Protein AF-0000000086030818 (afdb_homodimer)

Sequence (298 aa):
MQNLNVLLTSAIKADAAAFSGRQTDLSRAVCGSNQGLRHKITNFRGQALHPDELVALQQVSGSRHTVQEMARLLGGVFVPLPKCGWENDGERSVMTVSLSLAELFQAVLSVQAAGSVSAAERLRLERLAFAVVAALFEWLFGCLGVHHGMQNLNVLLTSAIKADAAAFSGRQTDLSRAVCGSNQGLRHKITNFRGQALHPDELVALQQVSGSRHTVQEMARLLGGVFVPLPKCGWENDGERSVMTVSLSLAELFQAVLSVQAAGSVSAAERLRLERLAFAVVAALFEWLFGCLGVHHG

Secondary structure (DSSP, 8-state):
-HHHHHHHHHHHHHHHHT--S-HHHHHHHHHSSSSHHHHHHTTGGG----HHHHHHHHHHH---HHHHHHHHHTTEEEEEPP---TTS-TTS-HHHHHHHHHHHHHHHHHHHHHT---HHHHHHHHHHHHHHHHHHHHHHHHHHT----/-HHHHHHHHHHHHHHHHT--S-HHHHHHHHHSSSSHHHHHHTTGGG----HHHHHHHHHHH---HHHHHHHHHTTEEEEEPP---TTS-HHHHHHHHHHHHHHHHHHHHHHHHHT---HHHHHHHHHHHHHHHHHHHHHHHHHHT----

InterPro domains:
  IPR009679 Bacteriophage 186, CII-like [PF06892] (10-139)

Organism: NCBI:txid211502

Structure (mmCIF, N/CA/C/O backbone):
data_AF-0000000086030818-model_v1
#
loop_
_entity.id
_entity.type
_entity.pdbx_description
1 polymer 'Phage regulatory CII family protein'
#
loop_
_atom_site.group_PDB
_atom_site.id
_atom_site.type_symbol
_atom_site.label_atom_id
_atom_site.label_alt_id
_atom_site.label_comp_id
_atom_site.label_asym_id
_atom_site.label_entity_id
_atom_site.label_seq_id
_atom_site.pdbx_PDB_ins_code
_atom_site.Cartn_x
_atom_site.Cartn_y
_atom_site.Cartn_z
_atom_site.occupancy
_atom_site.B_iso_or_equiv
_atom_site.auth_seq_id
_atom_site.auth_comp_id
_atom_site.auth_asym_id
_atom_site.auth_atom_id
_atom_site.pdbx_PDB_model_num
ATOM 1 N N . MET A 1 1 ? 3.812 17.531 -10.211 1 46.22 1 MET A N 1
ATOM 2 C CA . MET A 1 1 ? 3.475 17.688 -8.805 1 46.22 1 MET A CA 1
ATOM 3 C C . MET A 1 1 ? 1.974 17.875 -8.617 1 46.22 1 MET A C 1
ATOM 5 O O . MET A 1 1 ? 1.376 17.312 -7.699 1 46.22 1 MET A O 1
ATOM 9 N N . GLN A 1 2 ? 1.4 18.641 -9.555 1 55.06 2 GLN A N 1
ATOM 10 C CA . GLN A 1 2 ? -0.009 19.016 -9.5 1 55.06 2 GLN A CA 1
ATOM 11 C C . GLN A 1 2 ? -0.907 17.781 -9.648 1 55.06 2 GLN A C 1
ATOM 13 O O . GLN A 1 2 ? -1.881 17.641 -8.906 1 55.06 2 GLN A O 1
ATOM 18 N N . ASN A 1 3 ? -0.381 16.844 -10.367 1 69.69 3 ASN A N 1
ATOM 19 C CA . ASN A 1 3 ? -1.202 15.664 -10.664 1 69.69 3 ASN A CA 1
ATOM 20 C C . ASN A 1 3 ? -1.217 14.68 -9.5 1 69.69 3 ASN A C 1
ATOM 22 O O . ASN A 1 3 ? -2.252 14.086 -9.195 1 69.69 3 ASN A O 1
ATOM 26 N N . LEU A 1 4 ? -0.222 14.836 -8.742 1 81.38 4 LEU A N 1
ATOM 27 C CA . LEU A 1 4 ? -0.105 13.945 -7.594 1 81.38 4 LEU A CA 1
ATOM 28 C C . LEU A 1 4 ? -1.107 14.32 -6.508 1 81.38 4 LEU A C 1
ATOM 30 O O . LEU A 1 4 ? -1.805 13.453 -5.973 1 81.38 4 LEU A O 1
ATOM 34 N N . ASN A 1 5 ? -1.217 15.609 -6.344 1 84.12 5 ASN A N 1
ATOM 35 C CA . ASN A 1 5 ? -2.107 16.109 -5.301 1 84.12 5 ASN A CA 1
ATOM 36 C C . ASN A 1 5 ? -3.57 15.828 -5.633 1 84.12 5 ASN A C 1
ATOM 38 O O . ASN A 1 5 ? -4.363 15.492 -4.746 1 84.12 5 ASN A O 1
ATOM 42 N N . VAL A 1 6 ? -3.799 15.992 -6.906 1 88.38 6 VAL A N 1
ATOM 43 C CA . VAL A 1 6 ? -5.176 15.766 -7.332 1 88.38 6 VAL A CA 1
ATOM 44 C C . VAL A 1 6 ? -5.539 14.297 -7.129 1 88.38 6 VAL A C 1
ATOM 46 O O . VAL A 1 6 ? -6.625 13.977 -6.637 1 88.38 6 VAL A O 1
ATOM 49 N N . LEU A 1 7 ? -4.648 13.375 -7.484 1 91 7 LEU A N 1
ATOM 50 C CA . LEU A 1 7 ? -4.887 11.945 -7.363 1 91 7 LEU A CA 1
ATOM 51 C C . LEU A 1 7 ? -5.051 11.539 -5.902 1 91 7 LEU A C 1
ATOM 53 O O . LEU A 1 7 ? -5.98 10.812 -5.555 1 91 7 LEU A O 1
ATOM 57 N N . LEU A 1 8 ? -4.246 12.062 -5.07 1 94.44 8 LEU A N 1
ATOM 58 C CA . LEU A 1 8 ? -4.305 11.719 -3.656 1 94.44 8 LEU A CA 1
ATOM 59 C C . LEU A 1 8 ? -5.543 12.32 -3 1 94.44 8 LEU A C 1
ATOM 61 O O . LEU A 1 8 ? -6.207 11.664 -2.197 1 94.44 8 LEU A O 1
ATOM 65 N N . THR A 1 9 ? -5.84 13.555 -3.377 1 94.44 9 THR A N 1
ATOM 66 C CA . THR A 1 9 ? -7.02 14.195 -2.816 1 94.44 9 THR A CA 1
ATOM 67 C C . THR A 1 9 ? -8.289 13.453 -3.219 1 94.44 9 THR A C 1
ATOM 69 O O . THR A 1 9 ? -9.195 13.273 -2.402 1 94.44 9 THR A O 1
ATOM 72 N N . SER A 1 10 ? -8.32 13.094 -4.473 1 95.56 10 SER A N 1
ATOM 73 C CA . SER A 1 10 ? -9.461 12.312 -4.941 1 95.56 10 SER A CA 1
ATOM 74 C C . SER A 1 10 ? -9.594 11 -4.168 1 95.56 10 SER A C 1
ATOM 76 O O . SER A 1 10 ? -10.703 10.594 -3.812 1 95.56 10 SER A O 1
ATOM 78 N N . ALA A 1 11 ? -8.539 10.328 -3.953 1 96.62 11 ALA A N 1
ATOM 79 C CA . ALA A 1 11 ? -8.547 9.07 -3.211 1 96.62 11 ALA A CA 1
ATOM 80 C C . ALA A 1 11 ? -9.008 9.281 -1.774 1 96.62 11 ALA A C 1
ATOM 82 O O . ALA A 1 11 ? -9.781 8.484 -1.241 1 96.62 11 ALA A O 1
ATOM 83 N N . ILE A 1 12 ? -8.555 10.336 -1.148 1 97.75 12 ILE A N 1
ATOM 84 C CA . ILE A 1 12 ? -8.93 10.641 0.23 1 97.75 12 ILE A CA 1
ATOM 85 C C . ILE A 1 12 ? -10.422 10.953 0.307 1 97.75 12 ILE A C 1
ATOM 87 O O . ILE A 1 12 ? -11.109 10.469 1.206 1 97.75 12 ILE A O 1
ATOM 91 N N . LYS A 1 13 ? -10.883 11.695 -0.633 1 97 13 LYS A N 1
ATOM 92 C CA . LYS A 1 13 ? -12.312 12 -0.686 1 97 13 LYS A CA 1
ATOM 93 C C . LYS A 1 13 ? -13.133 10.734 -0.89 1 97 13 LYS A C 1
ATOM 95 O O . LYS A 1 13 ? -14.227 10.594 -0.331 1 97 13 LYS A O 1
ATOM 100 N N . ALA A 1 14 ? -12.617 9.852 -1.689 1 96.94 14 ALA A N 1
ATOM 101 C CA . ALA A 1 14 ? -13.297 8.578 -1.91 1 96.94 14 ALA A CA 1
ATOM 102 C C . ALA A 1 14 ? -13.383 7.773 -0.619 1 96.94 14 ALA A C 1
ATOM 104 O O . ALA A 1 14 ? -14.398 7.125 -0.353 1 96.94 14 ALA A O 1
ATOM 105 N N . ASP A 1 15 ? -12.344 7.758 0.173 1 97.81 15 ASP A N 1
ATOM 106 C CA . ASP A 1 15 ? -12.367 7.082 1.467 1 97.81 15 ASP A CA 1
ATOM 107 C C . ASP A 1 15 ? -13.43 7.695 2.383 1 97.81 15 ASP A C 1
ATOM 109 O O . ASP A 1 15 ? -14.164 6.973 3.061 1 97.81 15 ASP A O 1
ATOM 113 N N . ALA A 1 16 ? -13.422 9.023 2.428 1 97.69 16 ALA A N 1
ATOM 114 C CA . ALA A 1 16 ? -14.406 9.711 3.266 1 97.69 16 ALA A CA 1
ATOM 115 C C . ALA A 1 16 ? -15.828 9.383 2.818 1 97.69 16 ALA A C 1
ATOM 117 O O . ALA A 1 16 ? -16.719 9.18 3.648 1 97.69 16 ALA A O 1
ATOM 118 N N . ALA A 1 17 ? -16.047 9.305 1.572 1 97.06 17 ALA A N 1
ATOM 119 C CA . ALA A 1 17 ? -17.375 9.055 1.005 1 97.06 17 ALA A CA 1
ATOM 120 C C . ALA A 1 17 ? -17.812 7.613 1.261 1 97.06 17 ALA A C 1
ATOM 122 O O . ALA A 1 17 ? -19.016 7.312 1.234 1 97.06 17 ALA A O 1
ATOM 123 N N . ALA A 1 18 ? -16.844 6.746 1.512 1 96.19 18 ALA A N 1
ATOM 124 C CA . ALA A 1 18 ? -17.156 5.332 1.731 1 96.19 18 ALA A CA 1
ATOM 125 C C . ALA A 1 18 ? -17.734 5.105 3.121 1 96.19 18 ALA A C 1
ATOM 127 O O . ALA A 1 18 ? -18.297 4.047 3.398 1 96.19 18 ALA A O 1
ATOM 128 N N . PHE A 1 19 ? -17.625 6.059 3.949 1 96.44 19 PHE A N 1
ATOM 129 C CA . PHE A 1 19 ? -18.156 5.945 5.301 1 96.44 19 PHE A CA 1
ATOM 130 C C . PHE A 1 19 ? -19.672 6.086 5.293 1 96.44 19 PHE A C 1
ATOM 132 O O . PHE A 1 19 ? -20.219 7.039 4.723 1 96.44 19 PHE A O 1
ATOM 139 N N . SER A 1 20 ? -20.375 5.184 5.82 1 95.25 20 SER A N 1
ATOM 140 C CA . SER A 1 20 ? -21.828 5.141 5.773 1 95.25 20 SER A CA 1
ATOM 141 C C . SER A 1 20 ? -22.453 6.047 6.832 1 95.25 20 SER A C 1
ATOM 143 O O . SER A 1 20 ? -23.656 6.32 6.801 1 95.25 20 SER A O 1
ATOM 145 N N . GLY A 1 21 ? -21.734 6.66 7.766 1 94.44 21 GLY A N 1
ATOM 146 C CA . GLY A 1 21 ? -22.25 7.512 8.828 1 94.44 21 GLY A CA 1
ATOM 147 C C . GLY A 1 21 ? -22.156 8.992 8.5 1 94.44 21 GLY A C 1
ATOM 148 O O . GLY A 1 21 ? -22.047 9.367 7.332 1 94.44 21 GLY A O 1
ATOM 149 N N . ARG A 1 22 ? -22.438 9.758 9.547 1 94.75 22 ARG A N 1
ATOM 150 C CA . ARG A 1 22 ? -22.344 11.203 9.383 1 94.75 22 ARG A CA 1
ATOM 151 C C . ARG A 1 22 ? -20.891 11.664 9.281 1 94.75 22 ARG A C 1
ATOM 153 O O . ARG A 1 22 ? -20.016 11.133 9.969 1 94.75 22 ARG A O 1
ATOM 160 N N . GLN A 1 23 ? -20.734 12.625 8.43 1 93.25 23 GLN A N 1
ATOM 161 C CA . GLN A 1 23 ? -19.391 13.172 8.234 1 93.25 23 GLN A CA 1
ATOM 162 C C . GLN A 1 23 ? -18.828 13.703 9.539 1 93.25 23 GLN A C 1
ATOM 164 O O . GLN A 1 23 ? -17.625 13.602 9.789 1 93.25 23 GLN A O 1
ATOM 169 N N . THR A 1 24 ? -19.703 14.305 10.328 1 95.44 24 THR A N 1
ATOM 170 C CA . THR A 1 24 ? -19.266 14.844 11.609 1 95.44 24 THR A CA 1
ATOM 171 C C . THR A 1 24 ? -18.734 13.727 12.508 1 95.44 24 THR A C 1
ATOM 173 O O . THR A 1 24 ? -17.75 13.914 13.219 1 95.44 24 THR A O 1
ATOM 176 N N . ASP A 1 25 ? -19.344 12.562 12.523 1 97.19 25 ASP A N 1
ATOM 177 C CA . ASP A 1 25 ? -18.875 11.406 13.281 1 97.19 25 ASP A CA 1
ATOM 178 C C . ASP A 1 25 ? -17.516 10.914 12.758 1 97.19 25 ASP A C 1
ATOM 180 O O . ASP A 1 25 ? -16.641 10.562 13.539 1 97.19 25 ASP A O 1
ATOM 184 N N . LEU A 1 26 ? -17.453 10.859 11.508 1 97.19 26 LEU A N 1
ATOM 185 C CA . LEU A 1 26 ? -16.188 10.469 10.875 1 97.19 26 LEU A CA 1
ATOM 186 C C . LEU A 1 26 ? -15.07 11.43 11.25 1 97.19 26 LEU A C 1
ATOM 188 O O . LEU A 1 26 ? -13.969 11 11.602 1 97.19 26 LEU A O 1
ATOM 192 N N . SER A 1 27 ? -15.383 12.703 11.164 1 97.5 27 SER A N 1
ATOM 193 C CA . SER A 1 27 ? -14.391 13.734 11.477 1 97.5 27 SER A CA 1
ATOM 194 C C . SER A 1 27 ? -13.891 13.594 12.914 1 97.5 27 SER A C 1
ATOM 196 O O . SER A 1 27 ? -12.695 13.742 13.18 1 97.5 27 SER A O 1
ATOM 198 N N . ARG A 1 28 ? -14.742 13.336 13.805 1 97.12 28 ARG A N 1
ATOM 199 C CA . ARG A 1 28 ? -14.375 13.156 15.203 1 97.12 28 ARG A CA 1
ATOM 200 C C . ARG A 1 28 ? -13.484 11.938 15.383 1 97.12 28 ARG A C 1
ATOM 202 O O . ARG A 1 28 ? -12.516 11.977 16.141 1 97.12 28 ARG A O 1
ATOM 209 N N . ALA A 1 29 ? -13.812 10.953 14.734 1 96.44 29 ALA A N 1
ATOM 210 C CA . ALA A 1 29 ? -13.07 9.703 14.852 1 96.44 29 ALA A CA 1
ATOM 211 C C . ALA A 1 29 ? -11.664 9.844 14.266 1 96.44 29 ALA A C 1
ATOM 213 O O . ALA A 1 29 ? -10.711 9.242 14.766 1 96.44 29 ALA A O 1
ATOM 214 N N . VAL A 1 30 ? -11.523 10.602 13.266 1 96.81 30 VAL A N 1
ATOM 215 C CA . VAL A 1 30 ? -10.281 10.664 12.5 1 96.81 30 VAL A CA 1
ATOM 216 C C . VAL A 1 30 ? -9.43 11.828 12.984 1 96.81 30 VAL A C 1
ATOM 218 O O . VAL A 1 30 ? -8.219 11.688 13.188 1 96.81 30 VAL A O 1
ATOM 221 N N . CYS A 1 31 ? -10.078 13.023 13.172 1 94.75 31 CYS A N 1
ATOM 222 C CA . CYS A 1 31 ? -9.336 14.25 13.438 1 94.75 31 CYS A CA 1
ATOM 223 C C . CYS A 1 31 ? -9.57 14.734 14.859 1 94.75 31 CYS A C 1
ATOM 225 O O . CYS A 1 31 ? -8.914 15.672 15.312 1 94.75 31 CYS A O 1
ATOM 227 N N . GLY A 1 32 ? -10.5 14.188 15.547 1 94.69 32 GLY A N 1
ATOM 228 C CA . GLY A 1 32 ? -10.781 14.609 16.906 1 94.69 32 GLY A CA 1
ATOM 229 C C . GLY A 1 32 ? -11.633 15.867 16.984 1 94.69 32 GLY A C 1
ATOM 230 O O . GLY A 1 32 ? -11.766 16.469 18.047 1 94.69 32 GLY A O 1
ATOM 231 N N . SER A 1 33 ? -12.062 16.328 15.875 1 93.69 33 SER A N 1
ATOM 232 C CA . SER A 1 33 ? -12.922 17.5 15.805 1 93.69 33 SER A CA 1
ATOM 233 C C . SER A 1 33 ? -14.047 17.312 14.805 1 93.69 33 SER A C 1
ATOM 235 O O . SER A 1 33 ? -13.984 16.422 13.953 1 93.69 33 SER A O 1
ATOM 237 N N . ASN A 1 34 ? -15.117 18.172 14.906 1 93.75 34 ASN A N 1
ATOM 238 C CA . ASN A 1 34 ? -16.297 18.031 14.07 1 93.75 34 ASN A CA 1
ATOM 239 C C . ASN A 1 34 ? -16.047 18.516 12.648 1 93.75 34 ASN A C 1
ATOM 241 O O . ASN A 1 34 ? -16.688 18.047 11.703 1 93.75 34 ASN A O 1
ATOM 245 N N . GLN A 1 35 ? -15.086 19.391 12.492 1 93.56 35 GLN A N 1
ATOM 246 C CA . GLN A 1 35 ? -14.938 20 11.172 1 93.56 35 GLN A CA 1
ATOM 247 C C . GLN A 1 35 ? -13.555 19.703 10.586 1 93.56 35 GLN A C 1
ATOM 249 O O . GLN A 1 35 ? -13.289 20.016 9.43 1 93.56 35 GLN A O 1
ATOM 254 N N . GLY A 1 36 ? -12.727 19.125 11.312 1 95.12 36 GLY A N 1
ATOM 255 C CA . GLY A 1 36 ? -11.336 18.938 10.922 1 95.12 36 GLY A CA 1
ATOM 256 C C . GLY A 1 36 ? -11.188 18.203 9.602 1 95.12 36 GLY A C 1
ATOM 257 O O . GLY A 1 36 ? -10.367 18.594 8.766 1 95.12 36 GLY A O 1
ATOM 258 N N . LEU A 1 37 ? -11.977 17.172 9.414 1 95.94 37 LEU A N 1
ATOM 259 C CA . LEU A 1 37 ? -11.867 16.375 8.203 1 95.94 37 LEU A CA 1
ATOM 260 C C . LEU A 1 37 ? -12.219 17.188 6.969 1 95.94 37 LEU A C 1
ATOM 262 O O . LEU A 1 37 ? -11.5 17.141 5.969 1 95.94 37 LEU A O 1
ATOM 266 N N . ARG A 1 38 ? -13.328 17.922 7.059 1 94.06 38 ARG A N 1
ATOM 267 C CA . ARG A 1 38 ? -13.758 18.75 5.938 1 94.06 38 ARG A CA 1
ATOM 268 C C . ARG A 1 38 ? -12.688 19.766 5.562 1 94.06 38 ARG A C 1
ATOM 270 O O . ARG A 1 38 ? -12.398 19.969 4.379 1 94.06 38 ARG A O 1
ATOM 277 N N . HIS A 1 39 ? -12.055 20.359 6.516 1 94.5 39 HIS A N 1
ATOM 278 C CA . HIS A 1 39 ? -11.008 21.344 6.266 1 94.5 39 HIS A CA 1
ATOM 279 C C . HIS A 1 39 ? -9.797 20.703 5.605 1 94.5 39 HIS A C 1
ATOM 281 O O . HIS A 1 39 ? -9.211 21.266 4.684 1 94.5 39 HIS A O 1
ATOM 287 N N . LYS A 1 40 ? -9.484 19.625 6.02 1 94.38 40 LYS A N 1
ATOM 288 C CA . LYS A 1 40 ? -8.258 18.984 5.574 1 94.38 40 LYS A CA 1
ATOM 289 C C . LYS A 1 40 ? -8.438 18.344 4.195 1 94.38 40 LYS A C 1
ATOM 291 O O . LYS A 1 40 ? -7.52 18.375 3.369 1 94.38 40 LYS A O 1
ATOM 296 N N . ILE A 1 41 ? -9.633 17.766 3.881 1 93.44 41 ILE A N 1
ATOM 297 C CA . ILE A 1 41 ? -9.844 17.125 2.586 1 93.44 41 ILE A CA 1
ATOM 298 C C . ILE A 1 41 ? -9.977 18.188 1.498 1 93.44 41 ILE A C 1
ATOM 300 O O . ILE A 1 41 ? -9.68 17.922 0.328 1 93.44 41 ILE A O 1
ATOM 304 N N . THR A 1 42 ? -10.344 19.406 1.918 1 90.75 42 THR A N 1
ATOM 305 C CA . THR A 1 42 ? -10.477 20.484 0.951 1 90.75 42 THR A CA 1
ATOM 306 C C . THR A 1 42 ? -9.219 21.344 0.916 1 90.75 42 THR A C 1
ATOM 308 O O . THR A 1 42 ? -9.148 22.328 0.175 1 90.75 42 THR A O 1
ATOM 311 N N . ASN A 1 43 ? -8.281 20.969 1.701 1 90.62 43 ASN A N 1
ATOM 312 C CA . ASN A 1 43 ? -7.027 21.703 1.804 1 90.62 43 ASN A CA 1
ATOM 313 C C . ASN A 1 43 ? -7.258 23.156 2.209 1 90.62 43 ASN A C 1
ATOM 315 O O . ASN A 1 43 ? -6.664 24.062 1.634 1 90.62 43 ASN A O 1
ATOM 319 N N . PHE A 1 44 ? -8.148 23.328 3.152 1 89.44 44 PHE A N 1
ATOM 320 C CA . PHE A 1 44 ? -8.422 24.656 3.676 1 89.44 44 PHE A CA 1
ATOM 321 C C . PHE A 1 44 ? -7.207 25.219 4.402 1 89.44 44 PHE A C 1
ATOM 323 O O . PHE A 1 44 ? -6.719 24.625 5.363 1 89.44 44 PHE A O 1
ATOM 330 N N . ARG A 1 45 ? -6.66 26.375 3.967 1 89.88 45 ARG A N 1
ATOM 331 C CA . ARG A 1 45 ? -5.508 27.047 4.559 1 89.88 45 ARG A CA 1
ATOM 332 C C . ARG A 1 45 ? -4.297 26.125 4.598 1 89.88 45 ARG A C 1
ATOM 334 O O . ARG A 1 45 ? -3.543 26.109 5.574 1 89.88 45 ARG A O 1
ATOM 341 N N . GLY A 1 46 ? -4.281 25.219 3.756 1 89.12 46 GLY A N 1
ATOM 342 C CA . GLY A 1 46 ? -3.107 24.375 3.631 1 89.12 46 GLY A CA 1
ATOM 343 C C . GLY A 1 46 ? -3.135 23.172 4.566 1 89.12 46 GLY A C 1
ATOM 344 O O . GLY A 1 46 ? -2.139 22.469 4.699 1 89.12 46 GLY A O 1
ATOM 345 N N . GLN A 1 47 ? -4.285 23.016 5.238 1 91.5 47 GLN A N 1
ATOM 346 C CA . GLN A 1 47 ? -4.402 21.875 6.129 1 91.5 47 GLN A CA 1
ATOM 347 C C . GLN A 1 47 ? -4.484 20.562 5.34 1 91.5 47 GLN A C 1
ATOM 349 O O . GLN A 1 47 ? -5.035 20.547 4.234 1 91.5 47 GLN A O 1
ATOM 354 N N . ALA A 1 48 ? -3.871 19.562 5.852 1 94.12 48 ALA A N 1
ATOM 355 C CA . ALA A 1 48 ? -3.91 18.219 5.262 1 94.12 48 ALA A CA 1
ATOM 356 C C . ALA A 1 48 ? -3.953 17.141 6.34 1 94.12 48 ALA A C 1
ATOM 358 O O . ALA A 1 48 ? -3.627 17.406 7.5 1 94.12 48 ALA A O 1
ATOM 359 N N . LEU A 1 49 ? -4.426 16.062 5.938 1 96.06 49 LEU A N 1
ATOM 360 C CA . LEU A 1 49 ? -4.445 14.953 6.883 1 96.06 49 LEU A CA 1
ATOM 361 C C . LEU A 1 49 ? -3.029 14.5 7.219 1 96.06 49 LEU A C 1
ATOM 363 O O . LEU A 1 49 ? -2.186 14.383 6.328 1 96.06 49 LEU A O 1
ATOM 367 N N . HIS A 1 50 ? -2.83 14.25 8.484 1 95.38 50 HIS A N 1
ATOM 368 C CA . HIS A 1 50 ? -1.591 13.633 8.938 1 95.38 50 HIS A CA 1
ATOM 369 C C . HIS A 1 50 ? -1.537 12.156 8.555 1 95.38 50 HIS A C 1
ATOM 371 O O . HIS A 1 50 ? -2.568 11.555 8.25 1 95.38 50 HIS A O 1
ATOM 377 N N . PRO A 1 51 ? -0.32 11.656 8.578 1 96.81 51 PRO A N 1
ATOM 378 C CA . PRO A 1 51 ? -0.183 10.25 8.211 1 96.81 51 PRO A CA 1
ATOM 379 C C . PRO A 1 51 ? -1.068 9.328 9.047 1 96.81 51 PRO A C 1
ATOM 381 O O . PRO A 1 51 ? -1.696 8.414 8.516 1 96.81 51 PRO A O 1
ATOM 384 N N . ASP A 1 52 ? -1.141 9.617 10.328 1 96 52 ASP A N 1
ATOM 385 C CA . ASP A 1 52 ? -1.966 8.781 11.195 1 96 52 ASP A CA 1
ATOM 386 C C . ASP A 1 52 ? -3.449 8.961 10.883 1 96 52 ASP A C 1
ATOM 388 O O . ASP A 1 52 ? -4.234 8.016 11 1 96 52 ASP A O 1
ATOM 392 N N . GLU A 1 53 ? -3.812 10.125 10.5 1 97.06 53 GLU A N 1
ATOM 393 C CA . GLU A 1 53 ? -5.199 10.398 10.141 1 97.06 53 GLU A CA 1
ATOM 394 C C . GLU A 1 53 ? -5.578 9.703 8.836 1 97.06 53 GLU A C 1
ATOM 396 O O . GLU A 1 53 ? -6.715 9.258 8.672 1 97.06 53 GLU A O 1
ATOM 401 N N . LEU A 1 54 ? -4.629 9.68 7.906 1 98 54 LEU A N 1
ATOM 402 C CA . LEU A 1 54 ? -4.855 8.961 6.66 1 98 54 LEU A CA 1
ATOM 403 C C . LEU A 1 54 ? -5.184 7.496 6.93 1 98 54 LEU A C 1
ATOM 405 O O . LEU A 1 54 ? -6.113 6.945 6.34 1 98 54 LEU A O 1
ATOM 409 N N . VAL A 1 55 ? -4.449 6.906 7.805 1 97.62 55 VAL A N 1
ATOM 410 C CA . VAL A 1 55 ? -4.66 5.508 8.164 1 97.62 55 VAL A CA 1
ATOM 411 C C . VAL A 1 55 ? -5.988 5.359 8.906 1 97.62 55 VAL A C 1
ATOM 413 O O . VAL A 1 55 ? -6.781 4.469 8.594 1 97.62 55 VAL A O 1
ATOM 416 N N . ALA A 1 56 ? -6.254 6.242 9.883 1 97.38 56 ALA A N 1
ATOM 417 C CA . ALA A 1 56 ? -7.488 6.188 10.664 1 97.38 56 ALA A CA 1
ATOM 418 C C . ALA A 1 56 ? -8.711 6.309 9.758 1 97.38 56 ALA A C 1
ATOM 420 O O . ALA A 1 56 ? -9.703 5.598 9.953 1 97.38 56 ALA A O 1
ATOM 421 N N . LEU A 1 57 ? -8.664 7.23 8.812 1 97.94 57 LEU A N 1
ATOM 422 C CA . LEU A 1 57 ? -9.766 7.414 7.879 1 97.94 57 LEU A CA 1
ATOM 423 C C . LEU A 1 57 ? -10.094 6.109 7.16 1 97.94 57 LEU A C 1
ATOM 425 O O . LEU A 1 57 ? -11.258 5.73 7.059 1 97.94 57 LEU A O 1
ATOM 429 N N . GLN A 1 58 ? -9.086 5.434 6.688 1 97.5 58 GLN A N 1
ATOM 430 C CA . GLN A 1 58 ? -9.281 4.199 5.93 1 97.5 58 GLN A CA 1
ATOM 431 C C . GLN A 1 58 ? -9.727 3.059 6.84 1 97.5 58 GLN A C 1
ATOM 433 O O . GLN A 1 58 ? -10.492 2.186 6.418 1 97.5 58 GLN A O 1
ATOM 438 N N . GLN A 1 59 ? -9.297 3.084 8.086 1 95.75 59 GLN A N 1
ATOM 439 C CA . GLN A 1 59 ? -9.734 2.074 9.047 1 95.75 59 GLN A CA 1
ATOM 440 C C . GLN A 1 59 ? -11.219 2.23 9.367 1 95.75 59 GLN A C 1
ATOM 442 O O . GLN A 1 59 ? -11.961 1.247 9.391 1 95.75 59 GLN A O 1
ATOM 447 N N . VAL A 1 60 ? -11.602 3.449 9.641 1 96.69 60 VAL A N 1
ATOM 448 C CA . VAL A 1 60 ? -12.977 3.717 10.078 1 96.69 60 VAL A CA 1
ATOM 449 C C . VAL A 1 60 ? -13.93 3.525 8.898 1 96.69 60 VAL A C 1
ATOM 451 O O . VAL A 1 60 ? -15.031 2.988 9.07 1 96.69 60 VAL A O 1
ATOM 454 N N . SER A 1 61 ? -13.562 3.986 7.746 1 96.5 61 SER A N 1
ATOM 455 C CA . SER A 1 61 ? -14.438 3.881 6.578 1 96.5 61 SER A CA 1
ATOM 456 C C . SER A 1 61 ? -14.43 2.467 6.008 1 96.5 61 SER A C 1
ATOM 458 O O . SER A 1 61 ? -15.336 2.088 5.266 1 96.5 61 SER A O 1
ATOM 460 N N . GLY A 1 62 ? -13.328 1.738 6.191 1 93.69 62 GLY A N 1
ATOM 461 C CA . GLY A 1 62 ? -13.211 0.386 5.672 1 93.69 62 GLY A CA 1
ATOM 462 C C . GLY A 1 62 ? -12.695 0.341 4.242 1 93.69 62 GLY A C 1
ATOM 463 O O . GLY A 1 62 ? -12.539 -0.739 3.67 1 93.69 62 GLY A O 1
ATOM 464 N N . SER A 1 63 ? -12.516 1.447 3.652 1 93.5 63 SER A N 1
ATOM 465 C CA . SER A 1 63 ? -12.008 1.521 2.285 1 93.5 63 SER A CA 1
ATOM 466 C C . SER A 1 63 ? -10.5 1.707 2.264 1 93.5 63 SER A C 1
ATOM 468 O O . SER A 1 63 ? -9.875 1.875 3.312 1 93.5 63 SER A O 1
ATOM 470 N N . ARG A 1 64 ? -9.891 1.576 1.057 1 94.75 64 ARG A N 1
ATOM 471 C CA . ARG A 1 64 ? -8.438 1.602 0.927 1 94.75 64 ARG A CA 1
ATOM 472 C C . ARG A 1 64 ? -8.008 2.449 -0.266 1 94.75 64 ARG A C 1
ATOM 474 O O . ARG A 1 64 ? -6.992 2.164 -0.901 1 94.75 64 ARG A O 1
ATOM 481 N N . HIS A 1 65 ? -8.719 3.445 -0.609 1 94.62 65 HIS A N 1
ATOM 482 C CA . HIS A 1 65 ? -8.445 4.219 -1.813 1 94.62 65 HIS A CA 1
ATOM 483 C C . HIS A 1 65 ? -7.125 4.977 -1.689 1 94.62 65 HIS A C 1
ATOM 485 O O . HIS A 1 65 ? -6.34 5.027 -2.641 1 94.62 65 HIS A O 1
ATOM 491 N N . THR A 1 66 ? -6.91 5.562 -0.552 1 97.62 66 THR A N 1
ATOM 492 C CA . THR A 1 66 ? -5.723 6.391 -0.374 1 97.62 66 THR A CA 1
ATOM 493 C C . THR A 1 66 ? -4.457 5.539 -0.431 1 97.62 66 THR A C 1
ATOM 495 O O . THR A 1 66 ? -3.533 5.84 -1.191 1 97.62 66 THR A O 1
ATOM 498 N N . VAL A 1 67 ? -4.426 4.449 0.335 1 96.38 67 VAL A N 1
ATOM 499 C CA . VAL A 1 67 ? -3.225 3.617 0.356 1 96.38 67 VAL A CA 1
ATOM 500 C C . VAL A 1 67 ? -3.016 2.977 -1.014 1 96.38 67 VAL A C 1
ATOM 502 O O . VAL A 1 67 ? -1.877 2.791 -1.452 1 96.38 67 VAL A O 1
ATOM 505 N N . GLN A 1 68 ? -4.082 2.639 -1.674 1 91.06 68 GLN A N 1
ATOM 506 C CA . GLN A 1 68 ? -3.977 2.092 -3.021 1 91.06 68 GLN A CA 1
ATOM 507 C C . GLN A 1 68 ? -3.373 3.111 -3.984 1 91.06 68 GLN A C 1
ATOM 509 O O . GLN A 1 68 ? -2.498 2.775 -4.785 1 91.06 68 GLN A O 1
ATOM 514 N N . GLU A 1 69 ? -3.854 4.328 -3.881 1 93 69 GLU A N 1
ATOM 515 C CA . GLU A 1 69 ? -3.324 5.367 -4.758 1 93 69 GLU A CA 1
ATOM 516 C C . GLU A 1 69 ? -1.862 5.672 -4.434 1 93 69 GLU A C 1
ATOM 518 O O . GLU A 1 69 ? -1.049 5.863 -5.34 1 93 69 GLU A O 1
ATOM 523 N N . MET A 1 70 ? -1.501 5.699 -3.199 1 95.69 70 MET A N 1
ATOM 524 C CA . MET A 1 70 ? -0.111 5.918 -2.811 1 95.69 70 MET A CA 1
ATOM 525 C C . MET A 1 70 ? 0.786 4.809 -3.35 1 95.69 7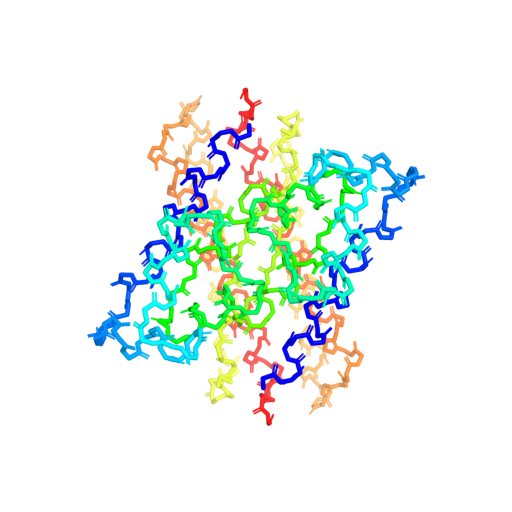0 MET A C 1
ATOM 527 O O . MET A 1 70 ? 1.864 5.078 -3.881 1 95.69 70 MET A O 1
ATOM 531 N N . ALA A 1 71 ? 0.312 3.57 -3.168 1 90.25 71 ALA A N 1
ATOM 532 C CA . ALA A 1 71 ? 1.072 2.434 -3.68 1 90.25 71 ALA A CA 1
ATOM 533 C C . ALA A 1 71 ? 1.309 2.562 -5.184 1 90.25 71 ALA A C 1
ATOM 535 O O . ALA A 1 71 ? 2.424 2.344 -5.664 1 90.25 71 ALA A O 1
ATOM 536 N N . ARG A 1 72 ? 0.291 2.918 -5.879 1 85.38 72 ARG A N 1
ATOM 537 C CA . ARG A 1 72 ? 0.386 3.086 -7.324 1 85.38 72 ARG A CA 1
ATOM 538 C C . ARG A 1 72 ? 1.411 4.156 -7.684 1 85.38 72 ARG A C 1
ATOM 540 O O . ARG A 1 72 ? 2.277 3.932 -8.531 1 85.38 72 ARG A O 1
ATOM 547 N N . LEU A 1 73 ? 1.377 5.273 -7.055 1 89.12 73 LEU A N 1
ATOM 548 C CA . LEU A 1 73 ? 2.271 6.395 -7.32 1 89.12 73 LEU A CA 1
ATOM 549 C C . LEU A 1 73 ? 3.713 6.031 -6.98 1 89.12 73 LEU A C 1
ATOM 551 O O . LEU A 1 73 ? 4.652 6.629 -7.512 1 89.12 73 LEU A O 1
ATOM 555 N N . LEU A 1 74 ? 3.869 5.047 -6.176 1 91.19 74 LEU A N 1
ATOM 556 C CA . LEU A 1 74 ? 5.195 4.633 -5.727 1 91.19 74 LEU A CA 1
ATOM 557 C C . LEU A 1 74 ? 5.656 3.381 -6.469 1 91.19 74 LEU A C 1
ATOM 559 O O . LEU A 1 74 ? 6.625 2.736 -6.066 1 91.19 74 LEU A O 1
ATOM 563 N N . GLY A 1 75 ? 4.906 3.039 -7.445 1 80.25 75 GLY A N 1
ATOM 564 C CA . GLY A 1 75 ? 5.32 1.961 -8.328 1 80.25 75 GLY A CA 1
ATOM 565 C C . GLY A 1 75 ? 4.961 0.585 -7.801 1 80.25 75 GLY A C 1
ATOM 566 O O . GLY A 1 75 ? 5.668 -0.39 -8.062 1 80.25 75 GLY A O 1
ATOM 567 N N . GLY A 1 76 ? 3.918 0.543 -6.871 1 80.12 76 GLY A N 1
ATOM 568 C CA . GLY A 1 76 ? 3.471 -0.73 -6.332 1 80.12 76 GLY A CA 1
ATOM 569 C C . GLY A 1 76 ? 1.96 -0.841 -6.234 1 80.12 76 GLY A C 1
ATOM 570 O O . GLY A 1 76 ? 1.235 -0.06 -6.855 1 80.12 76 GLY A O 1
ATOM 571 N N . VAL A 1 77 ? 1.533 -1.9 -5.562 1 79.19 77 VAL A N 1
ATOM 572 C CA . VAL A 1 77 ? 0.11 -2.133 -5.336 1 79.19 77 VAL A CA 1
ATOM 573 C C . VAL A 1 77 ? -0.126 -2.539 -3.885 1 79.19 77 VAL A C 1
ATOM 575 O O . VAL A 1 77 ? 0.741 -3.152 -3.256 1 79.19 77 VAL A O 1
ATOM 578 N N . PHE A 1 78 ? -1.193 -2.07 -3.363 1 85.25 78 PHE A N 1
ATOM 579 C CA . PHE A 1 78 ? -1.694 -2.531 -2.072 1 85.25 78 PHE A CA 1
ATOM 580 C C . PHE A 1 78 ? -2.5 -3.814 -2.232 1 85.25 78 PHE A C 1
ATOM 582 O O . PHE A 1 78 ? -3.451 -3.865 -3.016 1 85.25 78 PHE A O 1
ATOM 589 N N . VAL A 1 79 ? -2.156 -4.785 -1.472 1 76 79 VAL A N 1
ATOM 590 C CA . VAL A 1 79 ? -2.859 -6.062 -1.479 1 76 79 VAL A CA 1
ATOM 591 C C . VAL A 1 79 ? -3.422 -6.352 -0.089 1 76 79 VAL A C 1
ATOM 593 O O . VAL A 1 79 ? -2.666 -6.539 0.867 1 76 79 VAL A O 1
ATOM 596 N N . PRO A 1 80 ? -4.809 -6.309 0.035 1 76 80 PRO A N 1
ATOM 597 C CA . PRO A 1 80 ? -5.375 -6.676 1.335 1 76 80 PRO A CA 1
ATOM 598 C C . PRO A 1 80 ? -5.062 -8.117 1.73 1 76 80 PRO A C 1
ATOM 600 O O . PRO A 1 80 ? -5.059 -9.008 0.877 1 76 80 PRO A O 1
ATOM 603 N N . LEU A 1 81 ? -4.707 -8.203 3.006 1 64.44 81 LEU A N 1
ATOM 604 C CA . LEU A 1 81 ? -4.496 -9.547 3.543 1 64.44 81 LEU A CA 1
ATOM 605 C C . LEU A 1 81 ? -5.781 -10.102 4.141 1 64.44 81 LEU A C 1
ATOM 607 O O . LEU A 1 81 ? -6.523 -9.383 4.809 1 64.44 81 LEU A O 1
ATOM 611 N N . PRO A 1 82 ? -6.191 -11.258 3.688 1 54.06 82 PRO A N 1
ATOM 612 C CA . PRO A 1 82 ? -7.391 -11.852 4.277 1 54.06 82 PRO A CA 1
ATOM 613 C C . PRO A 1 82 ? -7.27 -12.047 5.785 1 54.06 82 PRO A C 1
ATOM 615 O O . PRO A 1 82 ? -6.164 -12.234 6.301 1 54.06 82 PRO A O 1
ATOM 618 N N . LYS A 1 83 ? -8.297 -11.523 6.562 1 46.47 83 LYS A N 1
ATOM 619 C CA . LYS A 1 83 ? -8.336 -11.844 7.988 1 46.47 83 LYS A CA 1
ATOM 620 C C . LYS A 1 83 ? -8.25 -13.352 8.211 1 46.47 83 LYS A C 1
ATOM 622 O O . LYS A 1 83 ? -8.875 -14.133 7.5 1 46.47 83 LYS A O 1
ATOM 627 N N . CYS A 1 84 ? -6.996 -13.766 8.602 1 38.91 84 CYS A N 1
ATOM 628 C CA . CYS A 1 84 ? -6.789 -15.188 8.828 1 38.91 84 CYS A CA 1
ATOM 629 C C . CYS A 1 84 ? -7.891 -15.773 9.703 1 38.91 84 CYS A C 1
ATOM 631 O O . CYS A 1 84 ? -7.953 -15.492 10.898 1 38.91 84 CYS A O 1
ATOM 633 N N . GLY A 1 85 ? -9.125 -15.531 9.703 1 38.09 85 GLY A N 1
ATOM 634 C CA . GLY A 1 85 ? -9.859 -16.484 10.523 1 38.09 85 GLY A CA 1
ATOM 635 C C . GLY A 1 85 ? -9.422 -17.922 10.305 1 38.09 85 GLY A C 1
ATOM 636 O O . GLY A 1 85 ? -8.891 -18.266 9.25 1 38.09 85 GLY A O 1
ATOM 637 N N . TRP A 1 86 ? -8.742 -18.406 11.453 1 35.41 86 TRP A N 1
ATOM 638 C CA . TRP A 1 86 ? -8.367 -19.812 11.602 1 35.41 86 TRP A CA 1
ATOM 639 C C . TRP A 1 86 ? -9.273 -20.703 10.758 1 35.41 86 TRP A C 1
ATOM 641 O O . TRP A 1 86 ? -8.891 -21.828 10.406 1 35.41 86 TRP A O 1
ATOM 651 N N . GLU A 1 87 ? -10.602 -20.5 11.078 1 37.03 87 GLU A N 1
ATOM 652 C CA . GLU A 1 87 ? -11.344 -21.75 10.93 1 37.03 87 GLU A CA 1
ATOM 653 C C . GLU A 1 87 ? -11.234 -22.281 9.508 1 37.03 87 GLU A C 1
ATOM 655 O O . GLU A 1 87 ? -12.07 -23.078 9.07 1 37.03 87 GLU A O 1
ATOM 660 N N . ASN A 1 88 ? -10.609 -21.391 8.664 1 40.34 88 ASN A N 1
ATOM 661 C CA . ASN A 1 88 ? -10.898 -22.078 7.406 1 40.34 88 ASN A CA 1
ATOM 662 C C . ASN A 1 88 ? -10.125 -23.375 7.289 1 40.34 88 ASN A C 1
ATOM 664 O O . ASN A 1 88 ? -8.969 -23.469 7.723 1 40.34 88 ASN A O 1
ATOM 66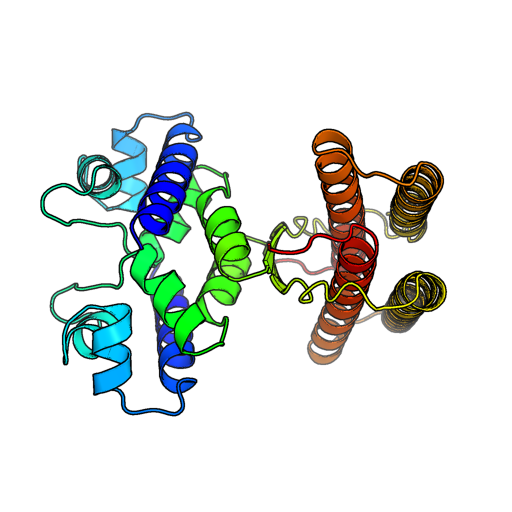8 N N . ASP A 1 89 ? -10.844 -24.422 7.352 1 40.53 89 ASP A N 1
ATOM 669 C CA . ASP A 1 89 ? -10.383 -25.766 6.973 1 40.53 89 ASP A CA 1
ATOM 670 C C . ASP A 1 89 ? -9.195 -25.672 6.016 1 40.53 89 ASP A C 1
ATOM 672 O O . ASP A 1 89 ? -9.117 -24.766 5.188 1 40.53 89 ASP A O 1
ATOM 676 N N . GLY A 1 90 ? -7.992 -25.984 6.535 1 44.41 90 GLY A N 1
ATOM 677 C CA . GLY A 1 90 ? -6.73 -26.344 5.898 1 44.41 90 GLY A CA 1
ATOM 678 C C . GLY A 1 90 ? -6.824 -26.391 4.387 1 44.41 90 GLY A C 1
ATOM 679 O O . GLY A 1 90 ? -5.809 -26.281 3.693 1 44.41 90 GLY A O 1
ATOM 680 N N . GLU A 1 91 ? -7.883 -27 4.105 1 44.72 91 GLU A N 1
ATOM 681 C CA . GLU A 1 91 ? -7.898 -27.375 2.695 1 44.72 91 GLU A CA 1
ATOM 682 C C . GLU A 1 91 ? -8.023 -26.141 1.8 1 44.72 91 GLU A C 1
ATOM 684 O O . GLU A 1 91 ? -8.219 -26.266 0.589 1 44.72 91 GLU A O 1
ATOM 689 N N . ARG A 1 92 ? -8.43 -24.953 2.402 1 48.94 92 ARG A N 1
ATOM 690 C CA . ARG A 1 92 ? -8.742 -23.781 1.596 1 48.94 92 ARG A CA 1
ATOM 691 C C . ARG A 1 92 ? -7.547 -23.375 0.731 1 48.94 92 ARG A C 1
ATOM 693 O O . ARG A 1 92 ? -6.508 -22.969 1.25 1 48.94 92 ARG A O 1
ATOM 700 N N . SER A 1 93 ? -7.348 -24.328 -0.611 1 62.06 93 SER A N 1
ATOM 701 C CA . SER A 1 93 ? -6.609 -25.281 -1.432 1 62.06 93 SER A CA 1
ATOM 702 C C . SER A 1 93 ? -5.582 -24.562 -2.309 1 62.06 93 SER A C 1
ATOM 704 O O . SER A 1 93 ? -5.809 -23.438 -2.752 1 62.06 93 SER A O 1
ATOM 706 N N . VAL A 1 94 ? -4.469 -25 -1.943 1 76.38 94 VAL A N 1
ATOM 707 C CA . VAL A 1 94 ? -3.404 -24.906 -2.939 1 76.38 94 VAL A CA 1
ATOM 708 C C . VAL A 1 94 ? -4.008 -24.922 -4.34 1 76.38 94 VAL A C 1
ATOM 710 O O . VAL A 1 94 ? -3.529 -24.219 -5.234 1 76.38 94 VAL A O 1
ATOM 713 N N . MET A 1 95 ? -5.188 -25.5 -4.273 1 86.06 95 MET A N 1
ATOM 714 C CA . MET A 1 95 ? -5.828 -25.641 -5.578 1 86.06 95 MET A CA 1
ATOM 715 C C . MET A 1 95 ? -6.434 -24.312 -6.027 1 86.06 95 MET A C 1
ATOM 717 O O . MET A 1 95 ? -6.426 -24 -7.219 1 86.06 95 MET A O 1
ATOM 721 N N . THR A 1 96 ? -7.012 -23.625 -5.051 1 87.31 96 THR A N 1
ATOM 722 C CA . THR A 1 96 ? -7.594 -22.328 -5.398 1 87.31 96 THR A CA 1
ATOM 723 C C . THR A 1 96 ? -6.523 -21.375 -5.922 1 87.31 96 THR A C 1
ATOM 725 O O . THR A 1 96 ? -6.75 -20.656 -6.898 1 87.31 96 THR A O 1
ATOM 728 N N . VAL A 1 97 ? -5.395 -21.297 -5.238 1 89.06 97 VAL A N 1
ATOM 729 C CA . VAL A 1 97 ? -4.285 -20.469 -5.688 1 89.06 97 VAL A CA 1
ATOM 730 C C . VAL A 1 97 ? -3.85 -20.891 -7.09 1 89.06 97 VAL A C 1
ATOM 732 O O . VAL A 1 97 ? -3.67 -20.047 -7.973 1 89.06 97 VAL A O 1
ATOM 735 N N . SER A 1 98 ? -3.725 -22.234 -7.289 1 91.12 98 SER A N 1
ATOM 736 C CA . SER A 1 98 ? -3.273 -22.781 -8.562 1 91.12 98 SER A CA 1
ATOM 737 C C . SER A 1 98 ? -4.277 -22.484 -9.68 1 91.12 98 SER A C 1
ATOM 739 O O . SER A 1 98 ? -3.891 -22.125 -10.789 1 91.12 98 SER A O 1
ATOM 741 N N . LEU A 1 99 ? -5.473 -22.641 -9.383 1 91.94 99 LEU A N 1
ATOM 742 C CA . LEU A 1 99 ? -6.516 -22.375 -10.375 1 91.94 99 LEU A CA 1
ATOM 743 C C . LEU A 1 99 ? -6.535 -20.906 -10.766 1 91.94 99 LEU A C 1
ATOM 745 O O . LEU A 1 99 ? -6.695 -20.578 -11.945 1 91.94 99 LEU A O 1
ATOM 749 N N . SER A 1 100 ? -6.465 -20.047 -9.75 1 92.75 100 SER A N 1
ATOM 750 C CA . SER A 1 100 ? -6.43 -18.609 -10.023 1 92.75 100 SER A CA 1
ATOM 751 C C . SER A 1 100 ? -5.23 -18.25 -10.898 1 92.75 100 SER A C 1
ATOM 753 O O . SER A 1 100 ? -5.352 -17.438 -11.82 1 92.75 100 SER A O 1
ATOM 755 N N . LEU A 1 101 ? -4.109 -18.812 -10.609 1 94.06 101 LEU A N 1
ATOM 756 C CA . LEU A 1 101 ? -2.908 -18.547 -11.398 1 94.06 101 LEU A CA 1
ATOM 757 C C . LEU A 1 101 ? -3.082 -19.047 -12.828 1 94.06 101 LEU A C 1
ATOM 759 O O . LEU A 1 101 ? -2.695 -18.359 -13.781 1 94.06 101 LEU A O 1
ATOM 763 N N . ALA A 1 102 ? -3.59 -20.203 -12.953 1 93.19 102 ALA A N 1
ATOM 764 C CA . ALA A 1 102 ? -3.822 -20.781 -14.281 1 93.19 102 ALA A CA 1
ATOM 765 C C . ALA A 1 102 ? -4.738 -19.891 -15.109 1 93.19 102 ALA A C 1
ATOM 767 O O . ALA A 1 102 ? -4.52 -19.703 -16.312 1 93.19 102 ALA A O 1
ATOM 768 N N . GLU A 1 103 ? -5.734 -19.391 -14.5 1 94.62 103 GLU A N 1
ATOM 769 C CA . GLU A 1 103 ? -6.645 -18.484 -15.188 1 94.62 103 GLU A CA 1
ATOM 770 C C . GLU A 1 103 ? -5.906 -17.25 -15.695 1 94.62 103 GLU A C 1
ATOM 772 O O . GLU A 1 103 ? -6.148 -16.797 -16.812 1 94.62 103 GLU A O 1
ATOM 777 N N . LEU A 1 104 ? -5.086 -16.688 -14.906 1 91.81 104 LEU A N 1
ATOM 778 C CA . LEU A 1 104 ? -4.289 -15.547 -15.312 1 91.81 104 LEU A CA 1
ATOM 779 C C . LEU A 1 104 ? -3.387 -15.898 -16.484 1 91.81 104 LEU A C 1
ATOM 781 O O . LEU A 1 104 ? -3.305 -15.141 -17.469 1 91.81 104 LEU A O 1
ATOM 785 N N . PHE A 1 105 ? -2.715 -17.078 -16.375 1 88.38 105 PHE A N 1
ATOM 786 C CA . PHE A 1 105 ? -1.839 -17.5 -17.453 1 88.38 105 PHE A CA 1
ATOM 787 C C . PHE A 1 105 ? -2.609 -17.594 -18.766 1 88.38 105 PHE A C 1
ATOM 789 O O . PHE A 1 105 ? -2.148 -17.125 -19.812 1 88.38 105 PHE A O 1
ATOM 796 N N . GLN A 1 106 ? -3.727 -18.172 -18.703 1 91.5 106 GLN A N 1
ATOM 797 C CA . GLN A 1 106 ? -4.547 -18.328 -19.891 1 91.5 106 GLN A CA 1
ATOM 798 C C . GLN A 1 106 ? -4.957 -16.984 -20.469 1 91.5 106 GLN A C 1
ATOM 800 O O . GLN A 1 106 ? -4.941 -16.797 -21.688 1 91.5 106 GLN A O 1
ATOM 805 N N . ALA A 1 107 ? -5.375 -16.125 -19.609 1 89.31 107 ALA A N 1
ATOM 806 C CA . ALA A 1 107 ? -5.805 -14.797 -20.062 1 89.31 107 ALA A CA 1
ATOM 807 C C . ALA A 1 107 ? -4.656 -14.047 -20.734 1 89.31 107 ALA A C 1
ATOM 809 O O . ALA A 1 107 ? -4.859 -13.391 -21.766 1 89.31 107 ALA A O 1
ATOM 810 N N . VAL A 1 108 ? -3.508 -14.102 -20.234 1 84.75 108 VAL A N 1
ATOM 811 C CA . VAL A 1 108 ? -2.357 -13.414 -20.812 1 84.75 108 VAL A CA 1
ATOM 812 C C . VAL A 1 108 ? -2.008 -14.031 -22.156 1 84.75 108 VAL A C 1
ATOM 814 O O . VAL A 1 108 ? -1.733 -13.312 -23.125 1 84.75 108 VAL A O 1
ATOM 817 N N . LEU A 1 109 ? -2.012 -15.398 -22.188 1 82.38 109 LEU A N 1
ATOM 818 C CA . LEU A 1 109 ? -1.729 -16.078 -23.453 1 82.38 109 LEU A CA 1
ATOM 819 C C . LEU A 1 109 ? -2.711 -15.633 -24.531 1 82.38 109 LEU A C 1
ATOM 821 O O . LEU A 1 109 ? -2.324 -15.445 -25.688 1 82.38 109 LEU A O 1
ATOM 825 N N . SER A 1 110 ? -3.945 -15.508 -24.109 1 84.5 110 SER A N 1
ATOM 826 C CA . SER A 1 110 ? -4.977 -15.094 -25.062 1 84.5 110 SER A CA 1
ATOM 827 C C . SER A 1 110 ? -4.695 -13.695 -25.594 1 84.5 110 SER A C 1
ATOM 829 O O . SER A 1 110 ? -4.902 -13.43 -26.781 1 84.5 110 SER A O 1
ATOM 831 N N . VAL A 1 111 ? -4.301 -12.75 -24.812 1 81.56 111 VAL A N 1
ATOM 832 C CA . VAL A 1 111 ? -4.023 -11.375 -25.219 1 81.56 111 VAL A CA 1
ATOM 833 C C . VAL A 1 111 ? -2.752 -11.336 -26.062 1 81.56 111 VAL A C 1
ATOM 835 O O . VAL A 1 111 ? -2.654 -10.555 -27 1 81.56 111 VAL A O 1
ATOM 838 N N . GLN A 1 112 ? -1.818 -12.07 -25.75 1 76 112 GLN A N 1
ATOM 839 C CA . GLN A 1 112 ? -0.585 -12.141 -26.516 1 76 112 GLN A CA 1
ATOM 840 C C . GLN A 1 112 ? -0.856 -12.633 -27.938 1 76 112 GLN A C 1
ATOM 842 O O . GLN A 1 112 ? -0.242 -12.164 -28.891 1 76 112 GLN A O 1
ATOM 847 N N . ALA A 1 113 ? -1.719 -13.578 -27.969 1 77.31 113 ALA A N 1
ATOM 848 C CA . ALA A 1 113 ? -2.064 -14.133 -29.281 1 77.31 113 ALA A CA 1
ATOM 849 C C . ALA A 1 113 ? -2.746 -13.094 -30.156 1 77.31 113 ALA A C 1
ATOM 851 O O . ALA A 1 113 ? -2.604 -13.125 -31.391 1 77.31 113 ALA A O 1
ATOM 852 N N . ALA A 1 114 ? -3.414 -12.148 -29.531 1 76.44 114 ALA A N 1
ATOM 853 C CA . ALA A 1 114 ? -4.125 -11.117 -30.281 1 76.44 114 ALA A CA 1
ATOM 854 C C . ALA A 1 114 ? -3.184 -9.984 -30.688 1 76.44 114 ALA A C 1
ATOM 856 O O . ALA A 1 114 ? -3.496 -9.203 -31.578 1 76.44 114 ALA A O 1
ATOM 857 N N . GLY A 1 115 ? -2.049 -9.953 -30.188 1 72.25 115 GLY A N 1
ATOM 858 C CA . GLY A 1 115 ? -1.002 -9.023 -30.578 1 72.25 115 GLY A CA 1
ATOM 859 C C . GLY A 1 115 ? -1.194 -7.629 -30.016 1 72.25 115 GLY A C 1
ATOM 860 O O . GLY A 1 115 ? -0.377 -6.738 -30.266 1 72.25 115 GLY A O 1
ATOM 861 N N . SER A 1 116 ? -2.357 -7.23 -29.531 1 75 116 SER A N 1
ATOM 862 C CA . SER A 1 116 ? -2.576 -5.926 -28.906 1 75 116 SER A CA 1
ATOM 863 C C . SER A 1 116 ? -3.373 -6.055 -27.609 1 75 116 SER A C 1
ATOM 865 O O . SER A 1 116 ? -4.195 -6.961 -27.469 1 75 116 SER A O 1
ATOM 867 N N . VAL A 1 117 ? -3 -5.238 -26.656 1 74.56 117 VAL A N 1
ATOM 868 C CA . VAL A 1 117 ? -3.695 -5.262 -25.375 1 74.56 117 VAL A CA 1
ATOM 869 C C . VAL A 1 117 ? -4.508 -3.979 -25.203 1 74.56 117 VAL A C 1
ATOM 871 O O . VAL A 1 117 ? -3.943 -2.883 -25.156 1 74.56 117 VAL A O 1
ATOM 874 N N . SER A 1 118 ? -5.801 -4.074 -25.25 1 82.12 118 SER A N 1
ATOM 875 C CA . SER A 1 118 ? -6.664 -2.928 -25 1 82.12 118 SER A CA 1
ATOM 876 C C . SER A 1 118 ? -6.629 -2.525 -23.531 1 82.12 118 SER A C 1
ATOM 878 O O . SER A 1 118 ? -6.18 -3.297 -22.672 1 82.12 118 SER A O 1
ATOM 880 N N . ALA A 1 119 ? -7.078 -1.336 -23.297 1 73.38 119 ALA A N 1
ATOM 881 C CA . ALA A 1 119 ? -7.16 -0.835 -21.922 1 73.38 119 ALA A CA 1
ATOM 882 C C . ALA A 1 119 ? -8.062 -1.722 -21.062 1 73.38 119 ALA A C 1
ATOM 884 O O . ALA A 1 119 ? -7.762 -1.981 -19.906 1 73.38 119 ALA A O 1
ATOM 885 N N . ALA A 1 120 ? -9.117 -2.121 -21.641 1 79.5 120 ALA A N 1
ATOM 886 C CA . ALA A 1 120 ? -10.047 -2.986 -20.922 1 79.5 120 ALA A CA 1
ATOM 887 C C . ALA A 1 120 ? -9.406 -4.332 -20.594 1 79.5 120 ALA A C 1
ATOM 889 O O . ALA A 1 120 ? -9.609 -4.875 -19.516 1 79.5 120 ALA A O 1
ATOM 890 N N . GLU A 1 121 ? -8.648 -4.836 -21.5 1 81 121 GLU A N 1
ATOM 891 C CA . GLU A 1 121 ? -7.969 -6.109 -21.281 1 81 121 GLU A CA 1
ATOM 892 C C . GLU A 1 121 ? -6.875 -5.984 -20.219 1 81 121 GLU A C 1
ATOM 894 O O . GLU A 1 121 ? -6.695 -6.883 -19.406 1 81 121 GLU A O 1
ATOM 899 N N . ARG A 1 122 ? -6.195 -4.922 -20.266 1 79.5 122 ARG A N 1
ATOM 900 C CA . ARG A 1 122 ? -5.172 -4.668 -19.266 1 79.5 122 ARG A CA 1
ATOM 901 C C . ARG A 1 122 ? -5.777 -4.66 -17.859 1 79.5 122 ARG A C 1
ATOM 903 O O . ARG A 1 122 ? -5.215 -5.254 -16.938 1 79.5 122 ARG A O 1
ATOM 910 N N . LEU A 1 123 ? -6.887 -3.949 -17.781 1 75 123 LEU A N 1
ATOM 911 C CA . LEU A 1 123 ? -7.562 -3.887 -16.5 1 75 123 LEU A CA 1
ATOM 912 C C . LEU A 1 123 ? -8 -5.277 -16.047 1 75 123 LEU A C 1
ATOM 914 O O . LEU A 1 123 ? -7.898 -5.609 -14.859 1 75 123 LEU A O 1
ATOM 918 N N . ARG A 1 124 ? -8.477 -6.016 -16.938 1 82.81 124 ARG A N 1
ATOM 919 C CA . ARG A 1 124 ? -8.898 -7.379 -16.625 1 82.81 124 ARG A CA 1
ATOM 920 C C . ARG A 1 124 ? -7.719 -8.219 -16.141 1 82.81 124 ARG A C 1
ATOM 922 O O . ARG A 1 124 ? -7.836 -8.961 -15.164 1 82.81 124 ARG A O 1
ATOM 929 N N . LEU A 1 125 ? -6.582 -8.133 -16.812 1 84.44 125 LEU A N 1
ATOM 930 C CA . LEU A 1 125 ? -5.391 -8.883 -16.438 1 84.44 125 LEU A CA 1
ATOM 931 C C . LEU A 1 125 ? -4.902 -8.477 -15.047 1 84.44 125 LEU A C 1
ATOM 933 O O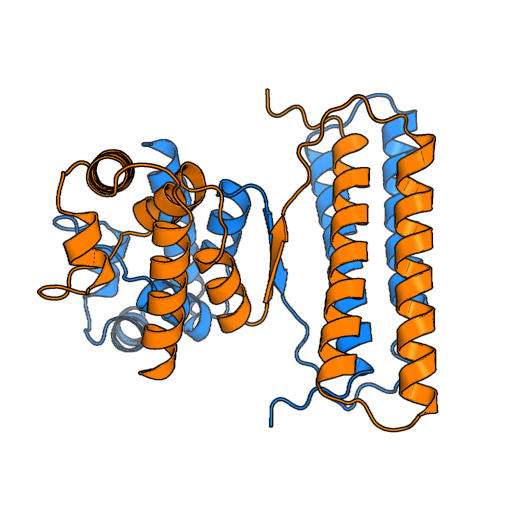 . LEU A 1 125 ? -4.492 -9.32 -14.25 1 84.44 125 LEU A O 1
ATOM 937 N N . GLU A 1 126 ? -4.977 -7.234 -14.797 1 77.81 126 GLU A N 1
ATOM 938 C CA . GLU A 1 126 ? -4.594 -6.746 -13.469 1 77.81 126 GLU A CA 1
ATOM 939 C C . GLU A 1 126 ? -5.508 -7.316 -12.391 1 77.81 126 GLU A C 1
ATOM 941 O O . GLU A 1 126 ? -5.043 -7.707 -11.32 1 77.81 126 GLU A O 1
ATOM 946 N N . ARG A 1 127 ? -6.777 -7.352 -12.695 1 79.75 127 ARG A N 1
ATOM 947 C CA . ARG A 1 127 ? -7.73 -7.906 -11.742 1 79.75 127 ARG A CA 1
ATOM 948 C C . ARG A 1 127 ? -7.453 -9.383 -11.484 1 79.75 127 ARG A C 1
ATOM 950 O O . ARG A 1 127 ? -7.547 -9.852 -10.352 1 79.75 127 ARG A O 1
ATOM 957 N N . LEU A 1 128 ? -7.145 -10.102 -12.547 1 86.88 128 LEU A N 1
ATOM 958 C CA . LEU A 1 128 ? -6.828 -11.516 -12.406 1 86.88 128 LEU A CA 1
ATOM 959 C C . LEU A 1 128 ? -5.559 -11.711 -11.586 1 86.88 128 LEU A C 1
ATOM 961 O O . LEU A 1 128 ? -5.484 -12.625 -10.766 1 86.88 128 LEU A O 1
ATOM 965 N N . ALA A 1 129 ? -4.621 -10.82 -11.828 1 85.5 129 ALA A N 1
ATOM 966 C CA . ALA A 1 129 ? -3.389 -10.914 -11.055 1 85.5 129 ALA A CA 1
ATOM 967 C C . ALA A 1 129 ? -3.656 -10.672 -9.57 1 85.5 129 ALA A C 1
ATOM 969 O O . ALA A 1 129 ? -3.141 -11.391 -8.711 1 85.5 129 ALA A O 1
ATOM 970 N N . PHE A 1 130 ? -4.52 -9.75 -9.289 1 78.56 130 PHE A N 1
ATOM 971 C CA . PHE A 1 130 ? -4.867 -9.453 -7.906 1 78.56 130 PHE A CA 1
ATOM 972 C C . PHE A 1 130 ? -5.629 -10.609 -7.273 1 78.56 130 PHE A C 1
ATOM 974 O O . PHE A 1 130 ? -5.48 -10.875 -6.078 1 78.56 130 PHE A O 1
ATOM 981 N N . ALA A 1 131 ? -6.414 -11.258 -8.047 1 82.56 131 ALA A N 1
ATOM 982 C CA . ALA A 1 131 ? -7.125 -12.43 -7.547 1 82.56 131 ALA A CA 1
ATOM 983 C C . ALA A 1 131 ? -6.148 -13.531 -7.137 1 82.56 131 ALA A C 1
ATOM 985 O O . ALA A 1 131 ? -6.371 -14.227 -6.141 1 82.56 131 ALA A O 1
ATOM 986 N N . VAL A 1 132 ? -5.105 -13.711 -7.895 1 88.5 132 VAL A N 1
ATOM 987 C CA . VAL A 1 132 ? -4.086 -14.688 -7.535 1 88.5 132 VAL A CA 1
ATOM 988 C C . VAL A 1 132 ? -3.455 -14.312 -6.195 1 88.5 132 VAL A C 1
ATOM 990 O O . VAL A 1 132 ? -3.299 -15.156 -5.316 1 88.5 132 VAL A O 1
ATOM 993 N N . VAL A 1 133 ? -3.133 -13.062 -6.059 1 84.19 133 VAL A N 1
ATOM 994 C CA . VAL A 1 133 ? -2.479 -12.586 -4.848 1 84.19 133 VAL A CA 1
ATOM 995 C C . VAL A 1 133 ? -3.406 -12.773 -3.65 1 84.19 133 VAL A C 1
ATOM 997 O O . VAL A 1 133 ? -2.982 -13.258 -2.598 1 84.19 133 VAL A O 1
ATOM 1000 N N . ALA A 1 134 ? -4.598 -12.43 -3.812 1 78.44 134 ALA A N 1
ATOM 1001 C CA . ALA A 1 134 ? -5.57 -12.594 -2.734 1 78.44 134 ALA A CA 1
ATOM 1002 C C . ALA A 1 134 ? -5.691 -14.055 -2.316 1 78.44 134 ALA A C 1
ATOM 1004 O O . ALA A 1 134 ? -5.695 -14.367 -1.124 1 78.44 134 ALA A O 1
ATOM 1005 N N . ALA A 1 135 ? -5.812 -14.914 -3.314 1 82.31 135 ALA A N 1
ATOM 1006 C CA . ALA A 1 135 ? -5.914 -16.344 -3.031 1 82.31 135 ALA A CA 1
ATOM 1007 C C . ALA A 1 135 ? -4.664 -16.859 -2.314 1 82.31 135 ALA A C 1
ATOM 1009 O O . ALA A 1 135 ? -4.758 -17.672 -1.394 1 82.31 135 ALA A O 1
ATOM 1010 N N . LEU A 1 136 ? -3.562 -16.359 -2.771 1 86.31 136 LEU A N 1
ATOM 1011 C CA . LEU A 1 136 ? -2.275 -16.75 -2.211 1 86.31 136 LEU A CA 1
ATOM 1012 C C . LEU A 1 136 ? -2.191 -16.391 -0.732 1 86.31 136 LEU A C 1
ATOM 1014 O O . LEU A 1 136 ? -1.886 -17.234 0.106 1 86.31 136 LEU A O 1
ATOM 1018 N N . PHE A 1 137 ? -2.555 -15.227 -0.381 1 78.44 137 PHE A N 1
ATOM 1019 C CA . PHE A 1 137 ? -2.398 -14.789 1 1 78.44 137 PHE A CA 1
ATOM 1020 C C . PHE A 1 137 ? -3.514 -15.344 1.876 1 78.44 137 PHE A C 1
ATOM 1022 O O . PHE A 1 137 ? -3.299 -15.633 3.055 1 78.44 137 PHE A O 1
AT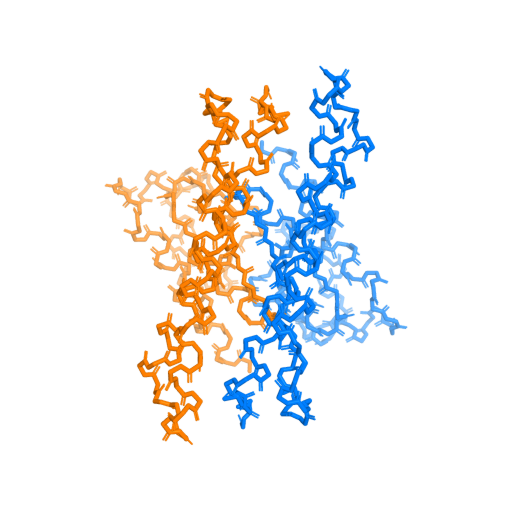OM 1029 N N . GLU A 1 138 ? -4.668 -15.477 1.307 1 76.75 138 GLU A N 1
ATOM 1030 C CA . GLU A 1 138 ? -5.73 -16.156 2.051 1 76.75 138 GLU A CA 1
ATOM 1031 C C . GLU A 1 138 ? -5.316 -17.562 2.459 1 76.75 138 GLU A C 1
ATOM 1033 O O . GLU A 1 138 ? -5.527 -17.969 3.602 1 76.75 138 GLU A O 1
ATOM 1038 N N . TRP A 1 139 ? -4.805 -18.219 1.465 1 80.88 139 TRP A N 1
ATOM 1039 C CA . TRP A 1 139 ? -4.324 -19.578 1.728 1 80.88 139 TRP A CA 1
ATOM 1040 C C . TRP A 1 139 ? -3.191 -19.562 2.746 1 80.88 139 TRP A C 1
ATOM 1042 O O . TRP A 1 139 ? -3.207 -20.328 3.713 1 80.88 139 TRP A O 1
ATOM 1052 N N . LEU A 1 140 ? -2.219 -18.797 2.561 1 80.69 140 LEU A N 1
ATOM 1053 C CA . LEU A 1 140 ? -1.044 -18.75 3.424 1 80.69 140 LEU A CA 1
ATOM 1054 C C . LEU A 1 140 ? -1.435 -18.422 4.859 1 80.69 140 LEU A C 1
ATOM 1056 O O . LEU A 1 140 ? -1.036 -19.109 5.797 1 80.69 140 LEU A O 1
ATOM 1060 N N . PHE A 1 141 ? -2.197 -17.438 5.078 1 74.38 141 PHE A N 1
ATOM 1061 C CA . PHE A 1 141 ? -2.559 -17.016 6.422 1 74.38 141 PHE A CA 1
ATOM 1062 C C . PHE A 1 141 ? -3.549 -17.984 7.055 1 74.38 141 PHE A C 1
ATOM 1064 O O . PHE A 1 141 ? -3.578 -18.141 8.281 1 74.38 141 PHE A O 1
ATOM 1071 N N . GLY A 1 142 ? -4.316 -18.578 6.23 1 73.75 142 GLY A N 1
ATOM 1072 C CA . GLY A 1 142 ? -5.129 -19.672 6.727 1 73.75 142 GLY A CA 1
ATOM 1073 C C . GLY A 1 142 ? -4.305 -20.812 7.289 1 73.75 142 GLY A C 1
ATOM 1074 O O . GLY A 1 142 ? -4.672 -21.406 8.305 1 73.75 142 GLY A O 1
ATOM 1075 N N . CYS A 1 143 ? -3.248 -21.141 6.566 1 73.75 143 CYS A N 1
ATOM 1076 C CA . CYS A 1 143 ? -2.3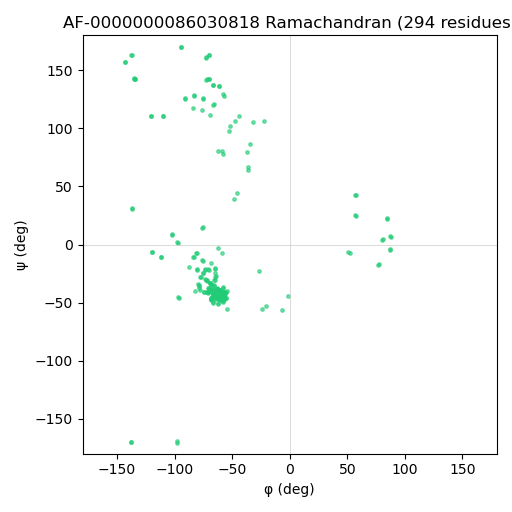57 -22.219 7 1 73.75 143 CYS A CA 1
ATOM 1077 C C . CYS A 1 143 ? -1.616 -21.828 8.273 1 73.75 143 CYS A C 1
ATOM 1079 O O . CYS A 1 143 ? -1.361 -22.672 9.133 1 73.75 143 CYS A O 1
ATOM 1081 N N . LEU A 1 144 ? -1.08 -20.609 8.344 1 70 144 LEU A N 1
ATOM 1082 C CA . LEU A 1 144 ? -0.268 -20.188 9.477 1 70 144 LEU A CA 1
ATOM 1083 C C . LEU A 1 144 ? -1.145 -19.875 10.688 1 70 144 LEU A C 1
ATOM 1085 O O . LEU A 1 144 ? -0.652 -19.828 11.812 1 70 144 LEU A O 1
ATOM 1089 N N . GLY A 1 145 ? -2.109 -20.141 10.766 1 58.91 145 GLY A N 1
ATOM 1090 C CA . GLY A 1 145 ? -2.961 -19.859 11.906 1 58.91 145 GLY A CA 1
ATOM 1091 C C . GLY A 1 145 ? -2.934 -18.406 12.328 1 58.91 145 GLY A C 1
ATOM 1092 O O . GLY A 1 145 ? -3.086 -18.094 13.516 1 58.91 145 GLY A O 1
ATOM 1093 N N . VAL A 1 146 ? -2.158 -17.594 11.82 1 46.41 146 VAL A N 1
ATOM 1094 C CA . VAL A 1 146 ? -1.975 -16.266 12.359 1 46.41 146 VAL A CA 1
ATOM 1095 C C . VAL A 1 146 ? -3.297 -15.742 12.922 1 46.41 146 VAL A C 1
ATOM 1097 O O . VAL A 1 146 ? -4.254 -15.523 12.18 1 46.41 146 VAL A O 1
ATOM 1100 N N . HIS A 1 147 ? -3.59 -16.062 14.203 1 35.97 147 HIS A N 1
ATOM 1101 C CA . HIS A 1 147 ? -4.508 -15.453 15.156 1 35.97 147 HIS A CA 1
ATOM 1102 C C . HIS A 1 147 ? -4.098 -14.016 15.469 1 35.97 147 HIS A C 1
ATOM 1104 O O . HIS A 1 147 ? -2.934 -13.758 15.781 1 35.97 147 HIS A O 1
ATOM 1110 N N . HIS A 1 148 ? -4.301 -13.031 14.828 1 30.94 148 HIS A N 1
ATOM 1111 C CA . HIS A 1 148 ? -4.227 -11.812 15.625 1 30.94 148 HIS A CA 1
ATOM 1112 C C . HIS A 1 148 ? -4.789 -12.031 17.031 1 30.94 148 HIS A C 1
ATOM 1114 O O . HIS A 1 148 ? -5.984 -12.289 17.188 1 30.94 148 HIS A O 1
ATOM 1120 N N . GLY A 1 149 ? -4.195 -12.812 17.844 1 25.3 149 GLY A N 1
ATOM 1121 C CA . GLY A 1 149 ? -4.445 -12.562 19.25 1 25.3 149 GLY A CA 1
ATOM 1122 C C . GLY A 1 149 ? -4.27 -11.109 19.641 1 25.3 149 GLY A C 1
ATOM 1123 O O . GLY A 1 149 ? -3.55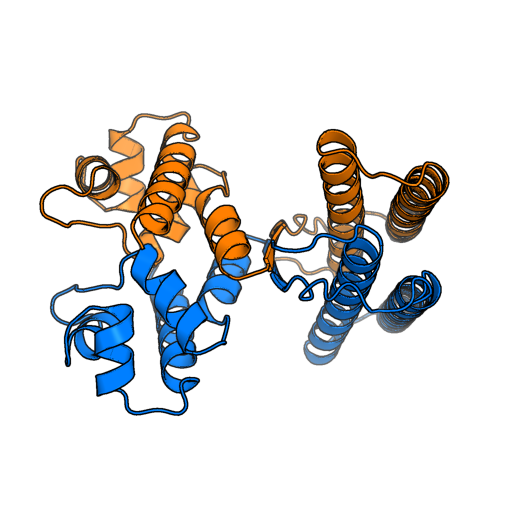3 -10.367 18.969 1 25.3 149 GLY A O 1
ATOM 1124 N N . MET B 1 1 ? -3.867 4.246 19.625 1 46.38 1 MET B N 1
ATOM 1125 C CA . MET B 1 1 ? -3.592 5.406 18.781 1 46.38 1 MET B CA 1
ATOM 1126 C C . MET B 1 1 ? -2.115 5.781 18.844 1 46.38 1 MET B C 1
ATOM 1128 O O . MET B 1 1 ? -1.518 6.121 17.812 1 46.38 1 MET B O 1
ATOM 1132 N N . GLN B 1 2 ? -1.57 5.645 20.016 1 55.44 2 GLN B N 1
ATOM 1133 C CA . GLN B 1 2 ? -0.191 6.043 20.281 1 55.44 2 GLN B CA 1
ATOM 1134 C C . GLN B 1 2 ? 0.791 5.168 19.5 1 55.44 2 GLN B C 1
ATOM 1136 O O . GLN B 1 2 ? 1.744 5.676 18.906 1 55.44 2 GLN B O 1
ATOM 1141 N N . ASN B 1 3 ? 0.348 3.959 19.297 1 69.69 3 ASN B N 1
ATOM 1142 C CA . ASN B 1 3 ? 1.253 3.004 18.656 1 69.69 3 ASN B CA 1
ATOM 1143 C C . ASN B 1 3 ? 1.295 3.186 17.141 1 69.69 3 ASN B C 1
ATOM 1145 O O . ASN B 1 3 ? 2.357 3.07 16.531 1 69.69 3 ASN B O 1
ATOM 1149 N N . LEU B 1 4 ? 0.268 3.789 16.703 1 81.19 4 LEU B N 1
ATOM 1150 C CA . LEU B 1 4 ? 0.173 4.008 15.266 1 81.19 4 LEU B CA 1
ATOM 1151 C C . LEU B 1 4 ? 1.113 5.125 14.828 1 81.19 4 LEU B C 1
ATOM 1153 O O . LEU B 1 4 ? 1.848 4.973 13.844 1 81.19 4 LEU B O 1
ATOM 1157 N N . ASN B 1 5 ? 1.124 6.125 15.648 1 84.19 5 ASN B N 1
ATOM 1158 C CA . ASN B 1 5 ? 1.945 7.285 15.32 1 84.19 5 ASN B CA 1
ATOM 1159 C C . ASN B 1 5 ? 3.434 6.957 15.383 1 84.19 5 ASN B C 1
ATOM 1161 O O . ASN B 1 5 ? 4.215 7.43 14.562 1 84.19 5 ASN B O 1
ATOM 1165 N N . VAL B 1 6 ? 3.697 6.156 16.391 1 88.44 6 VAL B N 1
ATOM 1166 C CA . VAL B 1 6 ? 5.098 5.785 16.547 1 88.44 6 VAL B CA 1
ATOM 1167 C C . VAL B 1 6 ? 5.555 4.961 15.344 1 88.44 6 VAL B C 1
ATOM 1169 O O . VAL B 1 6 ? 6.641 5.18 14.805 1 88.44 6 VAL B O 1
ATOM 1172 N N . LEU B 1 7 ? 4.738 4.023 14.891 1 91.31 7 LEU B N 1
ATOM 1173 C CA . LEU B 1 7 ? 5.074 3.152 13.773 1 91.31 7 LEU B CA 1
ATOM 1174 C C . LEU B 1 7 ? 5.219 3.957 12.484 1 91.31 7 LEU B C 1
ATOM 1176 O O . LEU B 1 7 ? 6.18 3.773 11.734 1 91.31 7 LEU B O 1
ATOM 1180 N N . LEU B 1 8 ? 4.352 4.871 12.281 1 94.62 8 LEU B N 1
ATOM 1181 C CA . LEU B 1 8 ? 4.387 5.676 11.07 1 94.62 8 LEU B CA 1
ATOM 1182 C C . LEU B 1 8 ? 5.562 6.648 11.094 1 94.62 8 LEU B C 1
ATOM 1184 O O . LEU B 1 8 ? 6.246 6.832 10.086 1 94.62 8 LEU B O 1
ATOM 1188 N N . THR B 1 9 ? 5.781 7.227 12.25 1 94.56 9 THR B N 1
ATOM 1189 C CA . THR B 1 9 ? 6.902 8.156 12.375 1 94.56 9 THR B CA 1
ATOM 1190 C C . THR B 1 9 ? 8.227 7.438 12.141 1 94.56 9 THR B C 1
ATOM 1192 O O . THR B 1 9 ? 9.125 7.977 11.484 1 94.56 9 THR B O 1
ATOM 1195 N N . SER B 1 10 ? 8.344 6.273 12.734 1 95.75 10 SER B N 1
ATOM 1196 C CA . SER B 1 10 ? 9.547 5.48 12.523 1 95.75 10 SER B CA 1
ATOM 1197 C C . SER B 1 10 ? 9.742 5.16 11.047 1 95.75 10 SER B C 1
ATOM 1199 O O . SER B 1 10 ? 10.867 5.219 10.539 1 95.75 10 SER B O 1
ATOM 1201 N N . ALA B 1 11 ? 8.719 4.797 10.375 1 96.81 11 ALA B N 1
ATOM 1202 C CA . ALA B 1 11 ? 8.789 4.48 8.953 1 96.81 11 ALA B CA 1
ATOM 1203 C C . ALA B 1 11 ? 9.203 5.707 8.141 1 96.81 11 ALA B C 1
ATOM 1205 O O . ALA B 1 11 ? 10.008 5.602 7.215 1 96.81 11 ALA B O 1
ATOM 1206 N N . ILE B 1 12 ? 8.648 6.852 8.469 1 97.75 12 ILE B N 1
ATOM 1207 C CA . ILE B 1 12 ? 8.961 8.086 7.758 1 97.75 12 ILE B CA 1
ATOM 1208 C C . ILE B 1 12 ? 10.422 8.453 7.973 1 97.75 12 ILE B C 1
ATOM 1210 O O . ILE B 1 12 ? 11.117 8.836 7.027 1 97.75 12 ILE B O 1
ATOM 1214 N N . LYS B 1 13 ? 10.867 8.305 9.172 1 97.06 13 LYS B N 1
ATOM 1215 C CA . LYS B 1 13 ? 12.273 8.57 9.469 1 97.06 13 LYS B CA 1
ATOM 1216 C C . LYS B 1 13 ? 13.188 7.609 8.711 1 97.06 13 LYS B C 1
ATOM 1218 O O . LYS B 1 13 ? 14.266 8 8.266 1 97.06 13 LYS B O 1
ATOM 1223 N N . ALA B 1 14 ? 12.758 6.406 8.602 1 97.12 14 ALA B N 1
ATOM 1224 C CA . ALA B 1 14 ? 13.531 5.422 7.844 1 97.12 14 ALA B CA 1
ATOM 1225 C C . ALA B 1 14 ? 13.633 5.82 6.375 1 97.12 14 ALA B C 1
ATOM 1227 O O . ALA B 1 14 ? 14.68 5.641 5.746 1 97.12 14 ALA B O 1
ATOM 1228 N N . ASP B 1 15 ? 12.562 6.316 5.797 1 97.81 15 ASP B N 1
ATOM 1229 C CA . ASP B 1 15 ? 12.602 6.801 4.422 1 97.81 15 ASP B CA 1
ATOM 1230 C C . ASP B 1 15 ? 13.586 7.957 4.27 1 97.81 15 ASP B C 1
ATOM 1232 O O . ASP B 1 15 ? 14.344 8.008 3.303 1 97.81 15 ASP B O 1
ATOM 1236 N N . ALA B 1 16 ? 13.484 8.891 5.207 1 97.62 16 ALA B N 1
ATOM 1237 C CA . ALA B 1 16 ? 14.398 10.031 5.164 1 97.62 16 ALA B CA 1
ATOM 1238 C C . ALA B 1 16 ? 15.852 9.586 5.27 1 97.62 16 ALA B C 1
ATOM 1240 O O . ALA B 1 16 ? 16.719 10.117 4.582 1 97.62 16 ALA B O 1
ATOM 1241 N N . ALA B 1 17 ? 16.125 8.641 6.07 1 97.12 17 ALA B N 1
ATOM 1242 C CA . ALA B 1 17 ? 17.469 8.141 6.312 1 97.12 17 ALA B CA 1
ATOM 1243 C C . ALA B 1 17 ? 18 7.383 5.102 1 97.12 17 ALA B C 1
ATOM 1245 O O . ALA B 1 17 ? 19.219 7.238 4.93 1 97.12 17 ALA B O 1
ATOM 1246 N N . ALA B 1 18 ? 17.094 6.906 4.266 1 96.38 18 ALA B N 1
ATOM 1247 C CA . ALA B 1 18 ? 17.469 6.125 3.094 1 96.38 18 ALA B CA 1
ATOM 1248 C C . ALA B 1 18 ? 18.031 7.027 1.996 1 96.38 18 ALA B C 1
ATOM 1250 O O . ALA B 1 18 ? 18.656 6.551 1.049 1 96.38 18 ALA B O 1
ATOM 1251 N N . PHE B 1 19 ? 17.828 8.281 2.125 1 96.5 19 PHE B N 1
ATOM 1252 C CA . PHE B 1 19 ? 18.344 9.227 1.142 1 96.5 19 PHE B CA 1
ATOM 1253 C C . PHE B 1 19 ? 19.844 9.422 1.297 1 96.5 19 PHE B C 1
ATOM 1255 O O . PHE B 1 19 ? 20.328 9.688 2.396 1 96.5 19 PHE B O 1
ATOM 1262 N N . SER B 1 20 ? 20.578 9.227 0.291 1 95.31 20 SER B N 1
ATOM 1263 C CA . SER B 1 20 ? 22.047 9.266 0.338 1 95.31 20 SER B CA 1
ATOM 1264 C C . SER B 1 20 ? 22.562 10.695 0.292 1 95.31 20 SER B C 1
ATOM 1266 O O . SER B 1 20 ? 23.734 10.945 0.56 1 95.31 20 SER B O 1
ATOM 1268 N N . GLY B 1 21 ? 21.781 11.758 0.08 1 94.56 21 GLY B N 1
ATOM 1269 C CA . GLY B 1 21 ? 22.219 13.141 -0.005 1 94.56 21 GLY B CA 1
ATOM 1270 C C . GLY B 1 21 ? 22.031 13.906 1.294 1 94.56 21 GLY B C 1
ATOM 1271 O O . GLY B 1 21 ? 21.938 13.297 2.365 1 94.56 21 GLY B O 1
ATOM 1272 N N . ARG B 1 22 ? 22.219 15.211 1.153 1 94.81 22 ARG B N 1
ATOM 1273 C CA . ARG B 1 22 ? 22.047 16.078 2.316 1 94.81 22 ARG B CA 1
ATOM 1274 C C . ARG B 1 22 ? 20.578 16.219 2.676 1 94.81 22 ARG B C 1
ATOM 1276 O O . ARG B 1 22 ? 19.719 16.297 1.792 1 94.81 22 ARG B O 1
ATOM 1283 N N . GLN B 1 23 ? 20.375 16.234 3.965 1 93.31 23 GLN B N 1
ATOM 1284 C CA . GLN B 1 23 ? 19 16.375 4.457 1 93.31 23 GLN B CA 1
ATOM 1285 C C . GLN B 1 23 ? 18.359 17.656 3.932 1 93.31 23 GLN B C 1
ATOM 1287 O O . GLN B 1 23 ? 17.156 17.672 3.643 1 93.31 23 GLN B O 1
ATOM 1292 N N . THR B 1 24 ? 19.188 18.703 3.842 1 95.44 24 THR B N 1
ATOM 1293 C CA . THR B 1 24 ? 18.672 19.969 3.346 1 95.44 24 THR B CA 1
ATOM 1294 C C . THR B 1 24 ? 18.188 19.828 1.904 1 95.44 24 THR B C 1
ATOM 1296 O O . THR B 1 24 ? 17.172 20.406 1.526 1 95.44 24 THR B O 1
ATOM 1299 N N . ASP B 1 25 ? 18.859 19.078 1.065 1 97.25 25 ASP B N 1
ATOM 1300 C CA . ASP B 1 25 ? 18.453 18.812 -0.309 1 97.25 25 ASP B CA 1
ATOM 1301 C C . ASP B 1 25 ? 17.156 18 -0.348 1 97.25 25 ASP B C 1
ATOM 1303 O O . ASP B 1 25 ? 16.266 18.281 -1.16 1 97.25 25 ASP B O 1
ATOM 1307 N N . LEU B 1 26 ? 17.125 17.047 0.465 1 97.25 26 LEU B N 1
ATOM 1308 C CA . LEU B 1 26 ? 15.914 16.25 0.57 1 97.25 26 LEU B CA 1
ATOM 1309 C C . LEU B 1 26 ? 14.719 17.094 0.978 1 97.25 26 LEU B C 1
ATOM 1311 O O . LEU B 1 26 ? 13.641 16.984 0.397 1 97.25 26 LEU B O 1
ATOM 1315 N N . SER B 1 27 ? 14.953 17.922 1.969 1 97.5 27 SER B N 1
ATOM 1316 C CA . SER B 1 27 ? 13.891 18.781 2.469 1 97.5 27 SER B CA 1
ATOM 1317 C C . SER B 1 27 ? 13.359 19.688 1.372 1 97.5 27 SER B C 1
ATOM 1319 O O . SER B 1 27 ? 12.148 19.906 1.267 1 97.5 27 SER B O 1
ATOM 1321 N N . ARG B 1 28 ? 14.195 20.234 0.609 1 97.12 28 ARG B N 1
ATOM 1322 C CA . ARG B 1 28 ? 13.797 21.109 -0.489 1 97.12 28 ARG B CA 1
ATOM 1323 C C . ARG B 1 28 ? 12.984 20.344 -1.53 1 97.12 28 ARG B C 1
ATOM 1325 O O . ARG B 1 28 ? 11.984 20.859 -2.047 1 97.12 28 ARG B O 1
ATOM 1332 N N . ALA B 1 29 ? 13.391 19.219 -1.785 1 96.44 29 ALA B N 1
ATOM 1333 C CA . ALA B 1 29 ? 12.734 18.406 -2.795 1 96.44 29 ALA B CA 1
ATOM 1334 C C . ALA B 1 29 ? 11.344 17.969 -2.33 1 96.44 29 ALA B C 1
ATOM 1336 O O . ALA B 1 29 ? 10.414 17.859 -3.137 1 96.44 29 ALA B O 1
ATOM 1337 N N . VAL B 1 30 ? 11.172 17.75 -1.099 1 96.81 30 VAL B N 1
ATOM 1338 C CA . VAL B 1 30 ? 9.953 17.141 -0.566 1 96.81 30 VAL B CA 1
ATOM 1339 C C . VAL B 1 30 ? 9.016 18.234 -0.07 1 96.81 30 VAL B C 1
ATOM 1341 O O . VAL B 1 30 ? 7.812 18.203 -0.349 1 96.81 30 VAL B O 1
ATOM 1344 N N . CYS B 1 31 ? 9.586 19.234 0.687 1 94.81 31 CYS B N 1
ATOM 1345 C CA . CYS B 1 31 ? 8.758 20.203 1.386 1 94.81 31 CYS B CA 1
ATOM 1346 C C . CYS B 1 31 ? 8.914 21.594 0.773 1 94.81 31 CYS B C 1
ATOM 1348 O O . CYS B 1 31 ? 8.18 22.516 1.13 1 94.81 31 CYS B O 1
ATOM 1350 N N . GLY B 1 32 ? 9.844 21.797 -0.079 1 94.69 32 GLY B N 1
ATOM 1351 C CA . GLY B 1 32 ? 10.055 23.094 -0.692 1 94.69 32 GLY B CA 1
ATOM 1352 C C . GLY B 1 32 ? 10.82 24.062 0.196 1 94.69 32 GLY B C 1
ATOM 1353 O O . GLY B 1 32 ? 10.898 25.25 -0.099 1 94.69 32 GLY B O 1
ATOM 1354 N N . SER B 1 33 ? 11.242 23.609 1.296 1 93.62 33 SER B N 1
ATOM 1355 C CA . SER B 1 33 ? 12.031 24.406 2.223 1 93.62 33 SER B CA 1
ATOM 1356 C C . SER B 1 33 ? 13.195 23.625 2.797 1 93.62 33 SER B C 1
ATOM 1358 O O . SER B 1 33 ? 13.219 22.391 2.727 1 93.62 33 SER B O 1
ATOM 1360 N N . ASN B 1 34 ? 14.203 24.359 3.393 1 93.81 34 ASN B N 1
ATOM 1361 C CA . ASN B 1 34 ? 15.422 23.734 3.889 1 93.81 34 ASN B CA 1
ATOM 1362 C C . ASN B 1 34 ? 15.172 23 5.207 1 93.81 34 ASN B C 1
ATOM 1364 O O . ASN B 1 34 ? 15.883 22.047 5.535 1 93.81 34 ASN B O 1
ATOM 1368 N N . GLN B 1 35 ? 14.172 23.406 5.926 1 93.62 35 GLN B N 1
ATOM 1369 C CA . GLN B 1 35 ? 14.016 22.859 7.266 1 93.62 35 GLN B CA 1
ATOM 1370 C C . GLN B 1 35 ? 12.68 22.141 7.414 1 93.62 35 GLN B C 1
ATOM 1372 O O . GLN B 1 35 ? 12.422 21.484 8.43 1 93.62 35 GLN B O 1
ATOM 1377 N N . GLY B 1 36 ? 11.867 22.219 6.473 1 95.25 36 GLY B N 1
ATOM 1378 C CA . GLY B 1 36 ? 10.508 21.703 6.562 1 95.25 36 GLY B CA 1
ATOM 1379 C C . GLY B 1 36 ? 10.438 20.234 6.926 1 95.25 36 GLY B C 1
ATOM 1380 O O . GLY B 1 36 ? 9.625 19.828 7.758 1 95.25 36 GLY B O 1
ATOM 1381 N N . LEU B 1 37 ? 11.305 19.469 6.336 1 95.94 37 LEU B N 1
ATOM 1382 C CA . LEU B 1 37 ? 11.281 18.016 6.574 1 95.94 37 LEU B CA 1
ATOM 1383 C C . LEU B 1 37 ? 11.617 17.703 8.023 1 95.94 37 LEU B C 1
ATOM 1385 O O . LEU B 1 37 ? 10.93 16.906 8.664 1 95.94 37 LEU B O 1
ATOM 1389 N N . ARG B 1 38 ? 12.68 18.344 8.539 1 94 38 ARG B N 1
ATOM 1390 C CA . ARG B 1 38 ? 13.086 18.125 9.922 1 94 38 ARG B CA 1
ATOM 1391 C C . ARG B 1 38 ? 11.953 18.469 10.883 1 94 38 ARG B C 1
ATOM 1393 O O . ARG B 1 38 ? 11.688 17.734 11.836 1 94 38 ARG B O 1
ATOM 1400 N N . HIS B 1 39 ? 11.25 19.516 10.633 1 94.5 39 HIS B N 1
ATOM 1401 C CA . HIS B 1 39 ? 10.148 19.938 11.492 1 94.5 39 HIS B CA 1
ATOM 1402 C C . HIS B 1 39 ? 8.992 18.938 11.438 1 94.5 39 HIS B C 1
ATOM 1404 O O . HIS B 1 39 ? 8.398 18.625 12.469 1 94.5 39 HIS B O 1
ATOM 1410 N N . LYS B 1 40 ? 8.758 18.484 10.375 1 94.31 40 LYS B N 1
ATOM 1411 C CA . LYS B 1 40 ? 7.582 17.625 10.172 1 94.31 40 LYS B CA 1
ATOM 1412 C C . LYS B 1 40 ? 7.844 16.203 10.664 1 94.31 40 LYS B C 1
ATOM 1414 O O . LYS B 1 40 ? 6.953 15.562 11.219 1 94.31 40 LYS B O 1
ATOM 1419 N N . ILE B 1 41 ? 9.086 15.664 10.484 1 93.25 41 ILE B N 1
ATOM 1420 C CA . ILE B 1 41 ? 9.367 14.297 10.898 1 93.25 41 ILE B CA 1
ATOM 1421 C C . ILE B 1 41 ? 9.469 14.234 12.422 1 93.25 41 ILE B C 1
ATOM 1423 O O . ILE B 1 41 ? 9.242 13.18 13.016 1 93.25 41 ILE B O 1
ATOM 1427 N N . THR B 1 42 ? 9.734 15.391 13.031 1 90.75 42 THR B N 1
ATOM 1428 C CA . THR B 1 42 ? 9.836 15.43 14.484 1 90.75 42 THR B CA 1
ATOM 1429 C C . THR B 1 42 ? 8.516 15.906 15.102 1 90.75 42 THR B C 1
ATOM 1431 O O . THR B 1 42 ? 8.414 16.031 16.328 1 90.75 42 THR B O 1
ATOM 1434 N N . ASN B 1 43 ? 7.574 16.141 14.258 1 90.62 43 ASN B N 1
ATOM 1435 C CA . ASN B 1 43 ? 6.27 16.641 14.688 1 90.62 43 ASN B CA 1
ATOM 1436 C C . ASN B 1 43 ? 6.395 17.938 15.477 1 90.62 43 ASN B C 1
ATOM 1438 O O . ASN B 1 43 ? 5.758 18.094 16.516 1 90.62 43 ASN B O 1
ATOM 1442 N N . PHE B 1 44 ? 7.242 18.812 14.984 1 89.06 44 PHE B N 1
ATOM 1443 C CA . PHE B 1 44 ? 7.418 20.109 15.609 1 89.06 44 PHE B CA 1
ATOM 1444 C C . PHE B 1 44 ? 6.148 20.953 15.484 1 89.06 44 PHE B C 1
ATOM 1446 O O . PHE B 1 44 ? 5.676 21.219 14.375 1 89.06 44 PHE B O 1
ATOM 1453 N N . ARG B 1 45 ? 5.539 21.375 16.609 1 89.88 45 ARG B N 1
ATOM 1454 C CA . ARG B 1 45 ? 4.332 22.188 16.656 1 89.88 45 ARG B CA 1
ATOM 1455 C C . ARG B 1 45 ? 3.184 21.516 15.922 1 89.88 45 ARG B C 1
ATOM 1457 O O . ARG B 1 45 ? 2.41 22.172 15.219 1 89.88 45 ARG B O 1
ATOM 1464 N N . GLY B 1 46 ? 3.246 20.297 15.828 1 89.06 46 GLY B N 1
ATOM 1465 C CA . GLY B 1 46 ? 2.139 19.547 15.258 1 89.06 46 GLY B CA 1
ATOM 1466 C C . GLY B 1 46 ? 2.217 19.422 13.75 1 89.06 46 GLY B C 1
ATOM 1467 O O . GLY B 1 46 ? 1.268 18.953 13.109 1 89.06 46 GLY B O 1
ATOM 1468 N N . GLN B 1 47 ? 3.357 19.875 13.211 1 91.5 47 GLN B N 1
ATOM 1469 C CA . GLN B 1 47 ? 3.529 19.75 11.766 1 91.5 47 GLN B CA 1
ATOM 1470 C C . GLN B 1 47 ? 3.715 18.281 11.367 1 91.5 47 GLN B C 1
ATOM 1472 O O . GLN B 1 47 ? 4.293 17.5 12.117 1 91.5 47 GLN B O 1
ATOM 1477 N N . ALA B 1 48 ? 3.148 17.938 10.258 1 94.12 48 ALA B N 1
ATOM 1478 C CA . ALA B 1 48 ? 3.289 16.594 9.695 1 94.12 48 ALA B CA 1
ATOM 1479 C C . ALA B 1 48 ? 3.377 16.656 8.172 1 94.12 48 ALA B C 1
ATOM 1481 O O . ALA B 1 48 ? 3 17.656 7.559 1 94.12 48 ALA B O 1
ATOM 1482 N N . LEU B 1 49 ? 3.951 15.648 7.676 1 96.06 49 LEU B N 1
ATOM 1483 C CA . LEU B 1 49 ? 4.016 15.586 6.219 1 96.06 49 LEU B CA 1
ATOM 1484 C C . LEU B 1 49 ? 2.623 15.422 5.617 1 96.06 49 LEU B C 1
ATOM 1486 O O . LEU B 1 49 ? 1.814 14.633 6.121 1 96.06 49 LEU B O 1
ATOM 1490 N N . HIS B 1 50 ? 2.402 16.156 4.566 1 95.38 50 HIS B N 1
ATOM 1491 C CA . HIS B 1 50 ? 1.191 15.992 3.771 1 95.38 50 HIS B CA 1
ATOM 1492 C C . HIS B 1 50 ? 1.246 14.703 2.955 1 95.38 50 HIS B C 1
ATOM 1494 O O . HIS B 1 50 ? 2.324 14.141 2.744 1 95.38 50 HIS B O 1
ATOM 1500 N N . PRO B 1 51 ? 0.066 14.289 2.539 1 96.81 51 PRO B N 1
ATOM 1501 C CA . PRO B 1 51 ? 0.034 13.055 1.754 1 96.81 51 PRO B CA 1
ATOM 1502 C C . PRO B 1 51 ? 0.955 13.102 0.537 1 96.81 51 PRO B C 1
ATOM 1504 O O . PRO B 1 51 ? 1.658 12.133 0.25 1 96.81 51 PRO B O 1
ATOM 1507 N N . ASP B 1 52 ? 0.978 14.25 -0.125 1 95.94 52 ASP B N 1
ATOM 1508 C CA . ASP B 1 52 ? 1.834 14.367 -1.302 1 95.94 52 ASP B CA 1
ATOM 1509 C C . ASP B 1 52 ? 3.309 14.359 -0.91 1 95.94 52 ASP B C 1
ATOM 1511 O O . ASP B 1 52 ? 4.152 13.852 -1.651 1 95.94 52 ASP B O 1
ATOM 1515 N N . GLU B 1 53 ? 3.6 14.891 0.205 1 97 53 GLU B N 1
ATOM 1516 C CA . GLU B 1 53 ? 4.977 14.906 0.69 1 97 53 GLU B CA 1
ATOM 1517 C C . GLU B 1 53 ? 5.438 13.508 1.092 1 97 53 GLU B C 1
ATOM 1519 O O . GLU B 1 53 ? 6.605 13.156 0.914 1 97 53 GLU B O 1
ATOM 1524 N N . LEU B 1 54 ? 4.52 12.75 1.682 1 97.94 54 LEU B N 1
ATOM 1525 C CA . LEU B 1 54 ? 4.828 11.359 2.016 1 97.94 54 LEU B CA 1
ATOM 1526 C C . LEU B 1 54 ? 5.246 10.586 0.772 1 97.94 54 LEU B C 1
ATOM 1528 O O . LEU B 1 54 ? 6.23 9.836 0.804 1 97.94 54 LEU B O 1
ATOM 1532 N N . VAL B 1 55 ? 4.539 10.773 -0.281 1 97.62 55 VAL B N 1
ATOM 1533 C CA . VAL B 1 55 ? 4.832 10.102 -1.542 1 97.62 55 VAL B CA 1
ATOM 1534 C C . VAL B 1 55 ? 6.148 10.633 -2.115 1 97.62 55 VAL B C 1
ATOM 1536 O O . VAL B 1 55 ? 7.008 9.852 -2.529 1 97.62 55 VAL B O 1
ATOM 1539 N N . ALA B 1 56 ? 6.324 11.961 -2.131 1 97.31 56 ALA B N 1
ATOM 1540 C CA . ALA B 1 56 ? 7.535 12.578 -2.664 1 97.31 56 ALA B CA 1
ATOM 1541 C C . ALA B 1 56 ? 8.773 12.078 -1.923 1 97.31 56 ALA B C 1
ATOM 1543 O O . ALA B 1 56 ? 9.805 11.805 -2.539 1 97.31 56 ALA B O 1
ATOM 1544 N N . LEU B 1 57 ? 8.68 12.008 -0.608 1 98 57 LEU B N 1
ATOM 1545 C CA . LEU B 1 57 ? 9.797 11.523 0.2 1 98 57 LEU B CA 1
ATOM 1546 C C . LEU B 1 57 ? 10.234 10.133 -0.25 1 98 57 LEU B C 1
ATOM 1548 O O . LEU B 1 57 ? 11.422 9.875 -0.417 1 98 57 LEU B O 1
ATOM 1552 N N . GLN B 1 58 ? 9.297 9.258 -0.459 1 97.56 58 GLN B N 1
ATOM 1553 C CA . GLN B 1 58 ? 9.586 7.879 -0.837 1 97.56 58 GLN B CA 1
ATOM 1554 C C . GLN B 1 58 ? 10.086 7.801 -2.277 1 97.56 58 GLN B C 1
ATOM 1556 O O . GLN B 1 58 ? 10.922 6.953 -2.604 1 97.56 58 GLN B O 1
ATOM 1561 N N . GLN B 1 59 ? 9.625 8.703 -3.121 1 95.81 59 GLN B N 1
ATOM 1562 C CA . GLN B 1 59 ? 10.109 8.742 -4.496 1 95.81 59 GLN B CA 1
ATOM 1563 C C . GLN B 1 59 ? 11.562 9.188 -4.555 1 95.81 59 GLN B C 1
ATOM 1565 O O . GLN B 1 59 ? 12.375 8.586 -5.266 1 95.81 59 GLN B O 1
ATOM 1570 N N . VAL B 1 60 ? 11.859 10.242 -3.844 1 96.75 60 VAL B N 1
ATOM 1571 C CA . VAL B 1 60 ? 13.188 10.836 -3.9 1 96.75 60 VAL B CA 1
ATOM 1572 C C . VAL B 1 60 ? 14.195 9.914 -3.207 1 96.75 60 VAL B C 1
ATOM 1574 O O . VAL B 1 60 ? 15.32 9.75 -3.676 1 96.75 60 VAL B O 1
ATOM 1577 N N . SER B 1 61 ? 13.828 9.344 -2.105 1 96.56 61 SER B N 1
ATOM 1578 C CA . SER B 1 61 ? 14.742 8.484 -1.357 1 96.56 61 SER B CA 1
ATOM 1579 C C . SER B 1 61 ? 14.844 7.105 -1.997 1 96.56 61 SER B C 1
ATOM 1581 O O . SER B 1 61 ? 15.797 6.363 -1.734 1 96.56 61 SER B O 1
ATOM 1583 N N . GLY B 1 62 ? 13.781 6.672 -2.68 1 93.81 62 GLY B N 1
ATOM 1584 C CA . GLY B 1 62 ? 13.773 5.363 -3.312 1 93.81 62 GLY B CA 1
ATOM 1585 C C . GLY B 1 62 ? 13.305 4.258 -2.383 1 93.81 62 GLY B C 1
ATOM 1586 O O . GLY B 1 62 ? 13.258 3.09 -2.775 1 93.81 62 GLY B O 1
ATOM 1587 N N . SER B 1 63 ? 13.062 4.566 -1.184 1 93.94 63 SER B N 1
ATOM 1588 C CA . SER B 1 63 ? 12.594 3.588 -0.208 1 93.94 63 SER B CA 1
ATOM 1589 C C . SER B 1 63 ? 11.07 3.598 -0.101 1 93.94 63 SER B C 1
ATOM 1591 O O . SER B 1 63 ? 10.406 4.438 -0.71 1 93.94 63 SER B O 1
ATOM 1593 N N . ARG B 1 64 ? 10.508 2.588 0.609 1 95 64 ARG B N 1
ATOM 1594 C CA . ARG B 1 64 ? 9.062 2.414 0.671 1 95 64 ARG B CA 1
ATOM 1595 C C . ARG B 1 64 ? 8.609 2.094 2.092 1 95 64 ARG B C 1
ATOM 1597 O O . ARG B 1 64 ? 7.633 1.37 2.289 1 95 64 ARG B O 1
ATOM 1604 N N . HIS B 1 65 ? 9.273 2.566 3.07 1 95 65 HIS B N 1
ATOM 1605 C CA . HIS B 1 65 ? 8.977 2.197 4.449 1 95 65 HIS B CA 1
ATOM 1606 C C . HIS B 1 65 ? 7.609 2.719 4.879 1 95 65 HIS B C 1
ATOM 1608 O O . HIS B 1 65 ? 6.852 2.008 5.543 1 95 65 HIS B O 1
ATOM 1614 N N . THR B 1 66 ? 7.316 3.934 4.523 1 97.69 66 THR B N 1
ATOM 1615 C CA . THR B 1 66 ? 6.07 4.547 4.973 1 97.69 66 THR B CA 1
ATOM 1616 C C . THR B 1 66 ? 4.867 3.844 4.355 1 97.69 66 THR B C 1
ATOM 1618 O O . THR B 1 66 ? 3.949 3.432 5.066 1 97.69 66 THR B O 1
ATOM 1621 N N . VAL B 1 67 ? 4.883 3.652 3.037 1 96.5 67 VAL B N 1
ATOM 1622 C CA . VAL B 1 67 ? 3.742 3.021 2.383 1 96.5 67 VAL B CA 1
ATOM 1623 C C . VAL B 1 67 ? 3.615 1.572 2.846 1 96.5 67 VAL B C 1
ATOM 1625 O O . VAL B 1 67 ? 2.504 1.051 2.977 1 96.5 67 VAL B O 1
ATOM 1628 N N . GLN B 1 68 ? 4.73 0.933 3.068 1 91.31 68 GLN B N 1
ATOM 1629 C CA . GLN B 1 68 ? 4.699 -0.43 3.588 1 91.31 68 GLN B CA 1
ATOM 1630 C C . GLN B 1 68 ? 4.059 -0.479 4.973 1 91.31 68 GLN B C 1
ATOM 1632 O O . GLN B 1 68 ? 3.232 -1.35 5.25 1 91.31 68 GLN B O 1
ATOM 1637 N N . GLU B 1 69 ? 4.449 0.447 5.812 1 93.38 69 GLU B N 1
ATOM 1638 C CA . GLU B 1 69 ? 3.877 0.481 7.156 1 93.38 69 GLU B CA 1
ATOM 1639 C C . GLU B 1 69 ? 2.391 0.825 7.117 1 93.38 69 GLU B C 1
ATOM 1641 O O . GLU B 1 69 ? 1.592 0.239 7.852 1 93.38 69 GLU B O 1
ATOM 1646 N N . MET B 1 70 ? 1.983 1.73 6.293 1 95.81 70 MET B N 1
ATOM 1647 C CA . MET B 1 70 ? 0.571 2.07 6.145 1 95.81 70 MET B CA 1
ATOM 1648 C C . MET B 1 70 ? -0.233 0.862 5.676 1 95.81 70 MET B C 1
ATOM 1650 O O . MET B 1 70 ? -1.311 0.586 6.207 1 95.81 70 MET B O 1
ATOM 1654 N N . ALA B 1 71 ? 0.323 0.184 4.664 1 90.44 71 ALA B N 1
ATOM 1655 C CA . ALA B 1 71 ? -0.345 -1.014 4.16 1 90.44 71 ALA B CA 1
ATOM 1656 C C . ALA B 1 71 ? -0.546 -2.037 5.273 1 90.44 71 ALA B C 1
ATOM 1658 O O . ALA B 1 71 ? -1.63 -2.609 5.414 1 90.44 71 ALA B O 1
ATOM 1659 N N . ARG B 1 72 ? 0.469 -2.244 6.035 1 85.88 72 ARG B N 1
ATOM 1660 C CA . ARG B 1 72 ? 0.403 -3.191 7.145 1 85.88 72 ARG B CA 1
ATOM 1661 C C . ARG B 1 72 ? -0.683 -2.797 8.141 1 85.88 72 ARG B C 1
ATOM 1663 O O . ARG B 1 72 ? -1.508 -3.625 8.531 1 85.88 72 ARG B O 1
ATOM 1670 N N . LEU B 1 73 ? -0.741 -1.568 8.523 1 89.62 73 LEU B N 1
ATOM 1671 C CA . LEU B 1 73 ? -1.701 -1.062 9.492 1 89.62 73 LEU B CA 1
ATOM 1672 C C . LEU B 1 73 ? -3.125 -1.158 8.953 1 89.62 73 LEU B C 1
ATOM 1674 O O . LEU B 1 73 ? -4.086 -1.212 9.727 1 89.62 73 LEU B O 1
ATOM 1678 N N . LEU B 1 74 ? -3.244 -1.245 7.688 1 91.31 74 LEU B N 1
ATOM 1679 C CA . LEU B 1 74 ? -4.551 -1.285 7.039 1 91.31 74 LEU B CA 1
ATOM 1680 C C . LEU B 1 74 ? -4.91 -2.709 6.625 1 91.31 74 LEU B C 1
ATOM 1682 O O . LEU B 1 74 ? -5.852 -2.918 5.859 1 91.31 74 LEU B O 1
ATOM 1686 N N . GLY B 1 75 ? -4.105 -3.609 7.059 1 80.5 75 GLY B N 1
ATOM 1687 C CA . GLY B 1 75 ? -4.422 -5.016 6.863 1 80.5 75 GLY B CA 1
ATOM 1688 C C . GLY B 1 75 ? -3.982 -5.543 5.508 1 80.5 75 GLY B C 1
ATOM 1689 O O . GLY B 1 75 ? -4.613 -6.441 4.953 1 80.5 75 GLY B O 1
ATOM 1690 N N . GLY B 1 76 ? -2.959 -4.828 4.871 1 80.12 76 GLY B N 1
ATOM 1691 C CA . GLY B 1 76 ? -2.443 -5.273 3.586 1 80.12 76 GLY B CA 1
ATOM 1692 C C . GLY B 1 76 ? -0.933 -5.176 3.484 1 80.12 76 GLY B C 1
ATOM 1693 O O . GLY B 1 76 ? -0.244 -5.043 4.496 1 80.12 76 GLY B O 1
ATOM 1694 N N . VAL B 1 77 ? -0.455 -5.379 2.264 1 79.44 77 VAL B N 1
ATOM 1695 C CA . VAL B 1 77 ? 0.974 -5.273 1.983 1 79.44 77 VAL B CA 1
ATOM 1696 C C . VAL B 1 77 ? 1.191 -4.477 0.7 1 79.44 77 VAL B C 1
ATOM 1698 O O . VAL B 1 77 ? 0.347 -4.488 -0.198 1 79.44 77 VAL B O 1
ATOM 1701 N N . PHE B 1 78 ? 2.209 -3.713 0.703 1 85.31 78 PHE B N 1
ATOM 1702 C CA . PHE B 1 78 ? 2.701 -3.055 -0.501 1 85.31 78 PHE B CA 1
ATOM 1703 C C . PHE B 1 78 ? 3.592 -3.992 -1.306 1 85.31 78 PHE B C 1
ATOM 1705 O O . PHE B 1 78 ? 4.562 -4.539 -0.779 1 85.31 78 PHE B O 1
ATOM 1712 N N . VAL B 1 79 ? 3.305 -4.125 -2.543 1 76 79 VAL B N 1
ATOM 1713 C CA . VAL B 1 79 ? 4.09 -4.957 -3.451 1 76 79 VAL B CA 1
ATOM 1714 C C . VAL B 1 79 ? 4.633 -4.102 -4.594 1 76 79 VAL B C 1
ATOM 1716 O O . VAL B 1 79 ? 3.869 -3.586 -5.41 1 76 79 VAL B O 1
ATOM 1719 N N . PRO B 1 80 ? 6 -3.893 -4.598 1 76.25 80 PRO B N 1
ATOM 1720 C CA . PRO B 1 80 ? 6.559 -3.16 -5.734 1 76.25 80 PRO B CA 1
ATOM 1721 C C . PRO B 1 80 ? 6.328 -3.873 -7.066 1 76.25 80 PRO B C 1
ATOM 1723 O O . PRO B 1 80 ? 6.406 -5.102 -7.133 1 76.25 80 PRO B O 1
ATOM 1726 N N . LEU B 1 81 ? 5.949 -3.039 -8.008 1 64.31 81 LEU B N 1
ATOM 1727 C CA . LEU B 1 81 ? 5.801 -3.58 -9.359 1 64.31 81 LEU B CA 1
ATOM 1728 C C . LEU B 1 81 ? 7.105 -3.455 -10.141 1 64.31 81 LEU B C 1
ATOM 1730 O O . LEU B 1 81 ? 7.789 -2.432 -10.055 1 64.31 81 LEU B O 1
ATOM 1734 N N . PRO B 1 82 ? 7.562 -4.578 -10.672 1 54.31 82 PRO B N 1
ATOM 1735 C CA . PRO B 1 82 ? 8.781 -4.488 -11.484 1 54.31 82 PRO B CA 1
ATOM 1736 C C . PRO B 1 82 ? 8.633 -3.535 -12.664 1 54.31 82 PRO B C 1
ATOM 1738 O O . PRO B 1 82 ? 7.523 -3.334 -13.172 1 54.31 82 PRO B O 1
ATOM 1741 N N . LYS B 1 83 ? 9.602 -2.613 -12.812 1 46.19 83 LYS B N 1
ATOM 1742 C CA . LYS B 1 83 ? 9.633 -1.798 -14.023 1 46.19 83 LYS B CA 1
ATOM 1743 C C . LYS B 1 83 ? 9.594 -2.67 -15.273 1 46.19 83 LYS B C 1
ATOM 1745 O O . LYS B 1 83 ? 10.273 -3.695 -15.344 1 46.19 83 LYS B O 1
ATOM 1750 N N . CYS B 1 84 ? 8.336 -2.789 -15.82 1 39.03 84 CYS B N 1
ATOM 1751 C CA . CYS B 1 84 ? 8.156 -3.623 -17 1 39.03 84 CYS B CA 1
ATOM 1752 C C . CYS B 1 84 ? 9.242 -3.354 -18.031 1 39.03 84 CYS B C 1
ATOM 1754 O O . CYS B 1 84 ? 9.258 -2.295 -18.672 1 39.03 84 CYS B O 1
ATOM 1756 N N . GLY B 1 85 ? 10.453 -3.225 -17.875 1 38.31 85 GLY B N 1
ATOM 1757 C CA . GLY B 1 85 ? 11.164 -3.279 -19.141 1 38.31 85 GLY B CA 1
ATOM 1758 C C . GLY B 1 85 ? 10.734 -4.441 -20.016 1 38.31 85 GLY B C 1
ATOM 1759 O O . GLY B 1 85 ? 10.242 -5.453 -19.516 1 38.31 85 GLY B O 1
ATOM 1760 N N . TRP B 1 86 ? 9.953 -4.062 -21.109 1 35.78 86 TRP B N 1
ATOM 1761 C CA . TRP B 1 86 ? 9.547 -4.914 -22.219 1 35.78 86 TRP B CA 1
ATOM 1762 C C . TRP B 1 86 ? 10.453 -6.137 -22.344 1 35.78 86 TRP B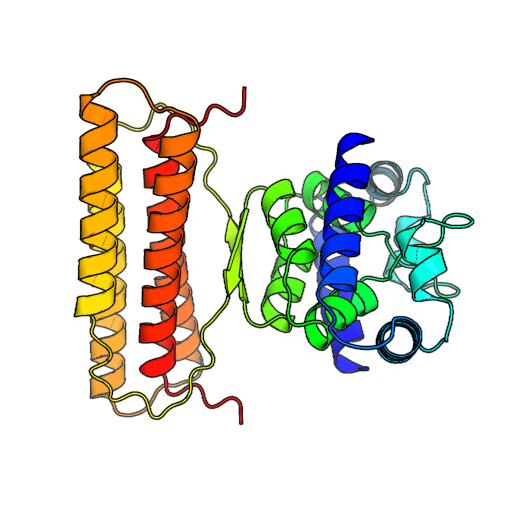 C 1
ATOM 1764 O O . TRP B 1 86 ? 10.094 -7.125 -22.984 1 35.78 86 TRP B O 1
ATOM 1774 N N . GLU B 1 87 ? 11.766 -5.93 -22.406 1 38.03 87 GLU B N 1
ATOM 1775 C CA . GLU B 1 87 ? 12.477 -6.879 -23.25 1 38.03 87 GLU B CA 1
ATOM 1776 C C . GLU B 1 87 ? 12.352 -8.305 -22.719 1 38.03 87 GLU B C 1
ATOM 1778 O O . GLU B 1 87 ? 13.172 -9.164 -23.031 1 38.03 87 GLU B O 1
ATOM 1783 N N . ASN B 1 88 ? 11.664 -8.461 -21.531 1 41.78 88 ASN B N 1
ATOM 1784 C CA . ASN B 1 88 ? 11.992 -9.828 -21.141 1 41.78 88 ASN B CA 1
ATOM 1785 C C . ASN B 1 88 ? 11.211 -10.844 -21.969 1 41.78 88 ASN B C 1
ATOM 1787 O O . ASN B 1 88 ? 10.031 -10.633 -22.266 1 41.78 88 ASN B O 1
ATOM 1791 N N . ASP B 1 89 ? 11.828 -11.68 -22.781 1 42.19 89 ASP B N 1
ATOM 1792 C CA . ASP B 1 89 ? 11.383 -12.867 -23.5 1 42.19 89 ASP B CA 1
ATOM 1793 C C . ASP B 1 89 ? 10.305 -13.617 -22.719 1 42.19 89 ASP B C 1
ATOM 1795 O O . ASP B 1 89 ? 10.391 -13.727 -21.5 1 42.19 89 ASP B O 1
ATOM 1799 N N . GLY B 1 90 ? 9.047 -13.555 -23.094 1 46.12 90 GLY B N 1
ATOM 1800 C CA . GLY B 1 90 ? 7.812 -14.273 -22.812 1 46.12 90 GLY B CA 1
ATOM 1801 C C . GLY B 1 90 ? 8.016 -15.508 -21.953 1 46.12 90 GLY B C 1
ATOM 1802 O O . GLY B 1 90 ? 7.141 -15.859 -21.156 1 46.12 90 GLY B O 1
ATOM 1803 N N . GLU B 1 91 ? 8.922 -16.344 -22.562 1 46.94 91 GLU B N 1
ATOM 1804 C CA . GLU B 1 91 ? 9.047 -17.719 -22.078 1 46.94 91 GLU B CA 1
ATOM 1805 C C . GLU B 1 91 ? 9.32 -17.734 -20.578 1 46.94 91 GLU B C 1
ATOM 1807 O O . GLU B 1 91 ? 8.789 -18.594 -19.844 1 46.94 91 GLU B O 1
ATOM 1812 N N . ARG B 1 92 ? 10.352 -17.047 -20.156 1 51.09 92 ARG B N 1
ATOM 1813 C CA . ARG B 1 92 ? 10.992 -17.203 -18.859 1 51.09 92 ARG B CA 1
ATOM 1814 C C . ARG B 1 92 ? 10.031 -16.812 -17.734 1 51.09 92 ARG B C 1
ATOM 1816 O O . ARG B 1 92 ? 10.055 -17.422 -16.656 1 51.09 92 ARG B O 1
ATOM 1823 N N . SER B 1 93 ? 8.883 -15.875 -17.938 1 69.38 93 SER B N 1
ATOM 1824 C CA . SER B 1 93 ? 8.305 -15.18 -16.781 1 69.38 93 SER B CA 1
ATOM 1825 C C . SER B 1 93 ? 7.211 -16.016 -16.125 1 69.38 93 SER B C 1
ATOM 1827 O O . SER B 1 93 ? 7.082 -16.031 -14.906 1 69.38 93 SER B O 1
ATOM 1829 N N . VAL B 1 94 ? 6.746 -16.984 -16.984 1 78.12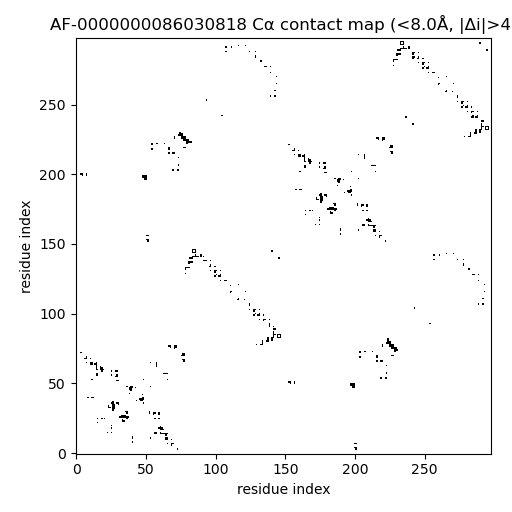 94 VAL B N 1
ATOM 1830 C CA . VAL B 1 94 ? 5.676 -17.766 -16.375 1 78.12 94 VAL B CA 1
ATOM 1831 C C . VAL B 1 94 ? 6.27 -18.859 -15.492 1 78.12 94 VAL B C 1
ATOM 1833 O O . VAL B 1 94 ? 5.734 -19.156 -14.422 1 78.12 94 VAL B O 1
ATOM 1836 N N . MET B 1 95 ? 7.363 -19.469 -15.984 1 85.81 95 MET B N 1
ATOM 1837 C CA . MET B 1 95 ? 8.023 -20.531 -15.227 1 85.81 95 MET B CA 1
ATOM 1838 C C . MET B 1 95 ? 8.539 -20 -13.898 1 85.81 95 MET B C 1
ATOM 1840 O O . MET B 1 95 ? 8.531 -20.719 -12.891 1 85.81 95 MET B O 1
ATOM 1844 N N . THR B 1 96 ? 9.031 -18.812 -13.969 1 87.25 96 THR B N 1
ATOM 1845 C CA . THR B 1 96 ? 9.523 -18.203 -12.742 1 87.25 96 THR B CA 1
ATOM 1846 C C . THR B 1 96 ? 8.398 -18.062 -11.719 1 87.25 96 THR B C 1
ATOM 1848 O O . THR B 1 96 ? 8.602 -18.297 -10.523 1 87.25 96 THR B O 1
ATOM 1851 N N . VAL B 1 97 ? 7.238 -17.641 -12.172 1 89.44 97 VAL B N 1
ATOM 1852 C CA . VAL B 1 97 ? 6.086 -17.5 -11.281 1 89.44 97 VAL B CA 1
ATOM 1853 C C . VAL B 1 97 ? 5.723 -18.875 -10.703 1 89.44 97 VAL B C 1
ATOM 1855 O O . VAL B 1 97 ? 5.516 -19 -9.492 1 89.44 97 VAL B O 1
ATOM 1858 N N . SER B 1 98 ? 5.695 -19.891 -11.578 1 91.38 98 SER B N 1
ATOM 1859 C CA . SER B 1 98 ? 5.32 -21.25 -11.164 1 91.38 98 SER B CA 1
ATOM 1860 C C . SER B 1 98 ? 6.332 -21.828 -10.18 1 91.38 98 SER B C 1
ATOM 1862 O O . SER B 1 98 ? 5.949 -22.453 -9.188 1 91.38 98 SER B O 1
ATOM 1864 N N . LEU B 1 99 ? 7.52 -21.625 -10.469 1 92.06 99 LEU B N 1
ATOM 1865 C CA . LEU B 1 99 ? 8.57 -22.141 -9.594 1 92.06 99 LEU B CA 1
ATOM 1866 C C . LEU B 1 99 ? 8.5 -21.469 -8.219 1 92.06 99 LEU B C 1
ATOM 1868 O O . LEU B 1 99 ? 8.672 -22.141 -7.195 1 92.06 99 LEU B O 1
ATOM 1872 N N . SER B 1 100 ? 8.344 -20.156 -8.242 1 92.94 100 SER B N 1
ATOM 1873 C CA . SER B 1 100 ? 8.219 -19.438 -6.98 1 92.94 100 SER B CA 1
ATOM 1874 C C . SER B 1 100 ? 7.027 -19.922 -6.172 1 92.94 100 SER B C 1
ATOM 1876 O O . SER B 1 100 ? 7.117 -20.078 -4.953 1 92.94 100 SER B O 1
ATOM 1878 N N . LEU B 1 101 ? 5.934 -20.141 -6.824 1 94 101 LEU B N 1
ATOM 1879 C CA . LEU B 1 101 ? 4.738 -20.641 -6.148 1 94 101 LEU B CA 1
ATOM 1880 C C . LEU B 1 101 ? 4.984 -22.047 -5.578 1 94 101 LEU B C 1
ATOM 1882 O O . LEU B 1 101 ? 4.586 -22.328 -4.449 1 94 101 LEU B O 1
ATOM 1886 N N . ALA B 1 102 ? 5.57 -22.859 -6.359 1 93.31 102 ALA B N 1
ATOM 1887 C CA . ALA B 1 102 ? 5.875 -24.219 -5.91 1 93.31 102 ALA B CA 1
ATOM 1888 C C . ALA B 1 102 ? 6.754 -24.203 -4.66 1 93.31 102 ALA B C 1
ATOM 1890 O O . ALA B 1 102 ? 6.555 -25 -3.742 1 93.31 102 ALA B O 1
ATOM 1891 N N . GLU B 1 103 ? 7.695 -23.359 -4.656 1 94.75 103 GLU B N 1
ATOM 1892 C CA . GLU B 1 103 ? 8.562 -23.219 -3.49 1 94.75 103 GLU B CA 1
ATOM 1893 C C . GLU B 1 103 ? 7.758 -22.844 -2.25 1 94.75 103 GLU B C 1
ATOM 1895 O O . GLU B 1 103 ? 8 -23.375 -1.161 1 94.75 103 GLU B O 1
ATOM 1900 N N . LEU B 1 104 ? 6.883 -21.938 -2.371 1 92.19 104 LEU B N 1
ATOM 1901 C CA . LEU B 1 104 ? 6.027 -21.531 -1.261 1 92.19 104 LEU B CA 1
ATOM 1902 C C . LEU B 1 104 ? 5.18 -22.703 -0.777 1 92.19 104 LEU B C 1
ATOM 1904 O O . LEU B 1 104 ? 5.078 -22.938 0.428 1 92.19 104 LEU B O 1
ATOM 1908 N N . PHE B 1 105 ? 4.59 -23.438 -1.761 1 88.62 105 PHE B N 1
ATOM 1909 C CA . PHE B 1 105 ? 3.771 -24.578 -1.392 1 88.62 105 PHE B CA 1
ATOM 1910 C C . PHE B 1 105 ? 4.582 -25.578 -0.583 1 88.62 105 PHE B C 1
ATOM 1912 O O . PHE B 1 105 ? 4.117 -26.078 0.446 1 88.62 105 PHE B O 1
ATOM 1919 N N . GLN B 1 106 ? 5.723 -25.828 -1.037 1 91.88 106 GLN B N 1
ATOM 1920 C CA . GLN B 1 106 ? 6.586 -26.797 -0.352 1 91.88 106 GLN B CA 1
ATOM 1921 C C . GLN B 1 106 ? 6.926 -26.312 1.058 1 91.88 106 GLN B C 1
ATOM 1923 O O . GLN B 1 106 ? 6.934 -27.109 2.002 1 91.88 106 GLN B O 1
ATOM 1928 N N . ALA B 1 107 ? 7.262 -25.078 1.171 1 89.62 107 ALA B N 1
ATOM 1929 C CA . ALA B 1 107 ? 7.621 -24.516 2.473 1 89.62 107 ALA B CA 1
ATOM 1930 C C . ALA B 1 107 ? 6.449 -24.609 3.449 1 89.62 107 ALA B C 1
ATOM 1932 O O . ALA B 1 107 ? 6.637 -24.938 4.625 1 89.62 107 ALA B O 1
ATOM 1933 N N . VAL B 1 108 ? 5.301 -24.328 3.047 1 84.94 108 VAL B N 1
ATOM 1934 C CA . VAL B 1 108 ? 4.125 -24.375 3.912 1 84.94 108 VAL B CA 1
ATOM 1935 C C . VAL B 1 108 ? 3.855 -25.812 4.332 1 84.94 108 VAL B C 1
ATOM 1937 O O . VAL B 1 108 ? 3.564 -26.078 5.5 1 84.94 108 VAL B O 1
ATOM 1940 N N . LEU B 1 109 ? 3.941 -26.734 3.318 1 82.69 109 LEU B N 1
ATOM 1941 C CA . LEU B 1 109 ? 3.74 -28.141 3.637 1 82.69 109 LEU B CA 1
ATOM 1942 C C . LEU B 1 109 ? 4.723 -28.609 4.707 1 82.69 109 LEU B C 1
ATOM 1944 O O . LEU B 1 109 ? 4.359 -29.375 5.602 1 82.69 109 LEU B O 1
ATOM 1948 N N . SER B 1 110 ? 5.922 -28.141 4.559 1 84.62 110 SER B N 1
ATOM 1949 C CA . SER B 1 110 ? 6.949 -28.516 5.523 1 84.62 110 SER B CA 1
ATOM 1950 C C . SER B 1 110 ? 6.602 -28.016 6.922 1 84.62 110 SER B C 1
ATOM 1952 O O . SER B 1 110 ? 6.832 -28.719 7.91 1 84.62 110 SER B O 1
ATOM 1954 N N . VAL B 1 111 ? 6.117 -26.828 7.125 1 81.56 111 VAL B N 1
ATOM 1955 C CA . VAL B 1 111 ? 5.77 -26.234 8.422 1 81.56 111 VAL B CA 1
ATOM 1956 C C . VAL B 1 111 ? 4.52 -26.922 8.977 1 81.56 111 VAL B C 1
ATOM 1958 O O . VAL B 1 111 ? 4.402 -27.141 10.18 1 81.56 111 VAL B O 1
ATOM 1961 N N . GLN B 1 112 ? 3.639 -27.234 8.18 1 75.88 112 GLN B N 1
ATOM 1962 C CA . GLN B 1 112 ? 2.436 -27.938 8.609 1 75.88 112 GLN B CA 1
ATOM 1963 C C . GLN B 1 112 ? 2.777 -29.312 9.18 1 75.88 112 GLN B C 1
ATOM 1965 O O . GLN B 1 112 ? 2.156 -29.766 10.141 1 75.88 112 GLN B O 1
ATOM 1970 N N . ALA B 1 113 ? 3.701 -29.906 8.516 1 77.25 113 ALA B N 1
ATOM 1971 C CA . ALA B 1 113 ? 4.117 -31.219 8.969 1 77.25 113 ALA B CA 1
ATOM 1972 C C . ALA B 1 113 ? 4.754 -31.156 10.352 1 77.25 113 ALA B C 1
ATOM 1974 O O . ALA B 1 113 ? 4.648 -32.094 11.141 1 77.25 113 ALA B O 1
ATOM 1975 N N . ALA B 1 114 ? 5.336 -30.031 10.695 1 76.69 114 ALA B N 1
ATOM 1976 C CA . ALA B 1 114 ? 6.008 -29.859 11.984 1 76.69 114 ALA B CA 1
ATOM 1977 C C . ALA B 1 114 ? 5.012 -29.469 13.078 1 76.69 114 ALA B C 1
ATOM 1979 O O . ALA B 1 114 ? 5.305 -29.594 14.266 1 76.69 114 ALA B O 1
ATOM 1980 N N . GLY B 1 115 ? 3.863 -29.156 12.758 1 71.88 115 GLY B N 1
ATOM 1981 C CA . GLY B 1 115 ? 2.771 -28.906 13.68 1 71.88 115 GLY B CA 1
ATOM 1982 C C . GLY B 1 115 ? 2.857 -27.547 14.352 1 71.88 115 GLY B C 1
ATOM 1983 O O . GLY B 1 115 ? 1.978 -27.172 15.133 1 71.88 115 GLY B O 1
ATOM 1984 N N . SER B 1 116 ? 3.963 -26.844 14.383 1 74.81 116 SER B N 1
ATOM 1985 C CA . SER B 1 116 ? 4.078 -25.516 14.945 1 74.81 116 SER B CA 1
ATOM 1986 C C . SER B 1 116 ? 4.852 -24.578 14.016 1 74.81 116 SER B C 1
ATOM 1988 O O . SER B 1 116 ? 5.723 -25.031 13.273 1 74.81 116 SER B O 1
ATOM 1990 N N . VAL B 1 117 ? 4.41 -23.375 13.977 1 74.38 117 VAL B N 1
ATOM 1991 C CA . VAL B 1 117 ? 5.078 -22.391 13.133 1 74.38 117 VAL B CA 1
ATOM 1992 C C . VAL B 1 117 ? 5.805 -21.359 14.008 1 74.38 117 VAL B C 1
ATOM 1994 O O . VAL B 1 117 ? 5.176 -20.641 14.773 1 74.38 117 VAL B O 1
ATOM 1997 N N . SER B 1 118 ? 7.098 -21.391 13.992 1 82 118 SER B N 1
ATOM 1998 C CA . SER B 1 118 ? 7.883 -20.391 14.711 1 82 118 SER B CA 1
ATOM 1999 C C . SER B 1 118 ? 7.777 -19.016 14.047 1 82 118 SER B C 1
ATOM 2001 O O . SER B 1 118 ? 7.355 -18.906 12.891 1 82 118 SER B O 1
ATOM 2003 N N . ALA B 1 119 ? 8.148 -18.031 14.82 1 73.75 119 ALA B N 1
ATOM 2004 C CA . ALA B 1 119 ? 8.156 -16.656 14.297 1 73.75 119 ALA B CA 1
ATOM 2005 C C . ALA B 1 119 ? 9.086 -16.547 13.094 1 73.75 119 ALA B C 1
ATOM 2007 O O . ALA B 1 119 ? 8.773 -15.859 12.117 1 73.75 119 ALA B O 1
ATOM 2008 N N . ALA B 1 120 ? 10.188 -17.172 13.203 1 79.69 120 ALA B N 1
ATOM 2009 C CA . ALA B 1 120 ? 11.148 -17.141 12.109 1 79.69 120 ALA B CA 1
ATOM 2010 C C . ALA B 1 120 ? 10.586 -17.812 10.859 1 79.69 120 ALA B C 1
ATOM 2012 O O . ALA B 1 120 ? 10.797 -17.344 9.742 1 79.69 120 ALA B O 1
ATOM 2013 N N . GLU B 1 121 ? 9.898 -18.875 11.031 1 81.5 121 GLU B N 1
ATOM 2014 C CA . GLU B 1 121 ? 9.289 -19.594 9.914 1 81.5 121 GLU B CA 1
ATOM 2015 C C . GLU B 1 121 ? 8.156 -18.781 9.281 1 81.5 121 GLU B C 1
ATOM 2017 O O . GLU B 1 121 ? 8.008 -18.766 8.062 1 81.5 121 GLU B O 1
ATOM 2022 N N . ARG B 1 122 ? 7.406 -18.172 10.102 1 79.38 122 ARG B N 1
ATOM 2023 C CA . ARG B 1 122 ? 6.34 -17.297 9.602 1 79.38 122 ARG B CA 1
ATOM 2024 C C . ARG B 1 122 ? 6.898 -16.203 8.695 1 79.38 122 ARG B C 1
ATOM 2026 O O . ARG B 1 122 ? 6.352 -15.938 7.625 1 79.38 122 ARG B O 1
ATOM 2033 N N . LEU B 1 123 ? 7.965 -15.625 9.203 1 75.81 123 LEU B N 1
ATOM 2034 C CA . LEU B 1 123 ? 8.594 -14.57 8.422 1 75.81 123 LEU B CA 1
ATOM 2035 C C . LEU B 1 123 ? 9.109 -15.117 7.09 1 75.81 123 LEU B C 1
ATOM 2037 O O . LEU B 1 123 ? 8.992 -14.453 6.059 1 75.81 123 LEU B O 1
ATOM 2041 N N . ARG B 1 124 ? 9.664 -16.266 7.121 1 83.12 124 ARG B N 1
ATOM 2042 C CA . ARG B 1 124 ? 10.156 -16.906 5.902 1 83.12 124 ARG B CA 1
ATOM 2043 C C . ARG B 1 124 ? 9.016 -17.156 4.926 1 83.12 124 ARG B C 1
ATOM 2045 O O . ARG B 1 124 ? 9.141 -16.906 3.727 1 83.12 124 ARG B O 1
ATOM 2052 N N . LEU B 1 125 ? 7.891 -17.641 5.395 1 84.56 125 LEU B N 1
ATOM 2053 C CA . LEU B 1 125 ? 6.738 -17.938 4.547 1 84.56 125 LEU B CA 1
ATOM 2054 C C . LEU B 1 125 ? 6.188 -16.656 3.93 1 84.56 125 LEU B C 1
ATOM 2056 O O . LEU B 1 125 ? 5.805 -16.641 2.758 1 84.56 125 LEU B O 1
ATOM 2060 N N . GLU B 1 126 ? 6.172 -15.648 4.699 1 77.81 126 GLU B N 1
ATOM 2061 C CA . GLU B 1 126 ? 5.723 -14.359 4.184 1 77.81 126 GLU B CA 1
ATOM 2062 C C . GLU B 1 126 ? 6.637 -13.859 3.068 1 77.81 126 GLU B C 1
ATOM 2064 O O . GLU B 1 126 ? 6.164 -13.344 2.053 1 77.81 126 GLU B O 1
ATOM 2069 N N . ARG B 1 127 ? 7.914 -14.023 3.283 1 80.12 127 ARG B N 1
ATOM 2070 C CA . ARG B 1 127 ? 8.875 -13.609 2.266 1 80.12 127 ARG B CA 1
ATOM 2071 C C . ARG B 1 127 ? 8.68 -14.406 0.978 1 80.12 127 ARG B C 1
ATOM 2073 O O . ARG B 1 127 ? 8.773 -13.852 -0.12 1 80.12 127 ARG B O 1
ATOM 2080 N N . LEU B 1 128 ? 8.461 -15.703 1.117 1 87.12 128 LEU B N 1
ATOM 2081 C CA . LEU B 1 128 ? 8.227 -16.547 -0.048 1 87.12 128 LEU B CA 1
ATOM 2082 C C . LEU B 1 128 ? 6.949 -16.141 -0.773 1 87.12 128 LEU B C 1
ATOM 2084 O O . LEU B 1 128 ? 6.906 -16.125 -2.006 1 87.12 128 LEU B O 1
ATOM 2088 N N . ALA B 1 129 ? 5.965 -15.797 0.025 1 85.56 129 ALA B N 1
ATOM 2089 C CA . ALA B 1 129 ? 4.719 -15.352 -0.591 1 85.56 129 ALA B CA 1
ATOM 2090 C C . ALA B 1 129 ? 4.926 -14.062 -1.375 1 85.56 129 ALA B C 1
ATOM 2092 O O . ALA B 1 129 ? 4.434 -13.922 -2.498 1 85.56 129 ALA B O 1
ATOM 2093 N N . PHE B 1 130 ? 5.711 -13.188 -0.841 1 78.62 130 PHE B N 1
ATOM 2094 C CA . PHE B 1 130 ? 6 -11.93 -1.516 1 78.62 130 PHE B CA 1
ATOM 2095 C C . PHE B 1 130 ? 6.816 -12.164 -2.779 1 78.62 130 PHE B C 1
ATOM 2097 O O . PHE B 1 130 ? 6.656 -11.445 -3.771 1 78.62 130 PHE B O 1
ATOM 2104 N N . ALA B 1 131 ? 7.672 -13.117 -2.734 1 82.56 131 ALA B N 1
ATOM 2105 C CA . ALA B 1 131 ? 8.445 -13.469 -3.924 1 82.56 131 ALA B CA 1
ATOM 2106 C C . ALA B 1 131 ? 7.527 -13.945 -5.051 1 82.56 131 ALA B C 1
ATOM 2108 O O . ALA B 1 131 ? 7.766 -13.641 -6.223 1 82.56 131 ALA B O 1
ATOM 2109 N N . VAL B 1 132 ? 6.52 -14.703 -4.727 1 88.44 132 VAL B N 1
ATOM 2110 C CA . VAL B 1 132 ? 5.555 -15.141 -5.727 1 88.44 132 VAL B CA 1
ATOM 2111 C C . VAL B 1 132 ? 4.863 -13.93 -6.348 1 88.44 132 VAL B C 1
ATOM 2113 O O . VAL B 1 132 ? 4.734 -13.836 -7.57 1 88.44 132 VAL B O 1
ATOM 2116 N N . VAL B 1 133 ? 4.453 -13.023 -5.512 1 84.19 133 VAL B N 1
ATOM 2117 C CA . VAL B 1 133 ? 3.734 -11.836 -5.969 1 84.19 133 VAL B CA 1
ATOM 2118 C C . VAL B 1 133 ? 4.637 -11 -6.875 1 84.19 133 VAL B C 1
ATOM 2120 O O . VAL B 1 133 ? 4.215 -10.555 -7.941 1 84.19 133 VAL B O 1
ATOM 2123 N N . ALA B 1 134 ? 5.809 -10.828 -6.469 1 78.62 134 ALA B N 1
ATOM 2124 C CA . ALA B 1 134 ? 6.758 -10.062 -7.27 1 78.62 134 ALA B CA 1
ATOM 2125 C C . ALA B 1 134 ? 6.961 -10.695 -8.641 1 78.62 134 ALA B C 1
ATOM 2127 O O . ALA B 1 134 ? 6.953 -10.008 -9.664 1 78.62 134 ALA B O 1
ATOM 2128 N N . ALA B 1 135 ? 7.176 -12.008 -8.641 1 82.19 135 ALA B N 1
ATOM 2129 C CA . ALA B 1 135 ? 7.359 -12.727 -9.898 1 82.19 135 ALA B CA 1
ATOM 2130 C C . ALA B 1 135 ? 6.121 -12.602 -10.789 1 82.19 135 ALA B C 1
ATOM 2132 O O . ALA B 1 135 ? 6.238 -12.445 -12.008 1 82.19 135 ALA B O 1
ATOM 2133 N N . LEU B 1 136 ? 4.996 -12.672 -10.148 1 86.44 136 LEU B N 1
ATOM 2134 C CA . LEU B 1 136 ? 3.723 -12.602 -10.852 1 86.44 136 LEU B CA 1
ATOM 2135 C C . LEU B 1 136 ? 3.568 -11.258 -11.555 1 86.44 136 LEU B C 1
ATOM 2137 O O . LEU B 1 136 ? 3.291 -11.203 -12.758 1 86.44 136 LEU B O 1
ATOM 2141 N N . PHE B 1 137 ? 3.842 -10.219 -10.906 1 78.38 137 PHE B N 1
ATOM 2142 C CA . PHE B 1 137 ? 3.619 -8.898 -11.484 1 78.38 137 PHE B CA 1
ATOM 2143 C C . PHE B 1 137 ? 4.742 -8.539 -12.453 1 78.38 137 PHE B C 1
ATOM 2145 O O . PHE B 1 137 ? 4.508 -7.855 -13.453 1 78.38 137 PHE B O 1
ATOM 2152 N N . GLU B 1 138 ? 5.93 -8.969 -12.148 1 76.81 138 GLU B N 1
ATOM 2153 C CA . GLU B 1 138 ? 7.012 -8.789 -13.117 1 76.81 138 GLU B CA 1
ATOM 2154 C C . GLU B 1 138 ? 6.672 -9.438 -14.453 1 76.81 138 GLU B C 1
ATOM 2156 O O . GLU B 1 138 ? 6.875 -8.828 -15.508 1 76.81 138 GLU B O 1
ATOM 2161 N N . TRP B 1 139 ? 6.227 -10.648 -14.312 1 80.81 139 TRP B N 1
ATOM 2162 C CA . TRP B 1 139 ? 5.828 -11.367 -15.516 1 80.81 139 TRP B CA 1
ATOM 2163 C C . TRP B 1 139 ? 4.664 -10.672 -16.203 1 80.81 139 TRP B C 1
ATOM 2165 O O . TRP B 1 139 ? 4.699 -10.453 -17.422 1 80.81 139 TRP B O 1
ATOM 2175 N N . LEU B 1 140 ? 3.645 -10.359 -15.531 1 80.75 140 LEU B N 1
ATOM 2176 C CA . LEU B 1 140 ? 2.445 -9.758 -16.109 1 80.75 140 LEU B CA 1
ATOM 2177 C C . LEU B 1 140 ? 2.771 -8.438 -16.797 1 80.75 140 LEU B C 1
ATOM 2179 O O . LEU B 1 140 ? 2.387 -8.219 -17.938 1 80.75 140 LEU B O 1
ATOM 2183 N N . PHE B 1 141 ? 3.459 -7.598 -16.172 1 74.62 141 PHE B N 1
ATOM 2184 C CA . PHE B 1 141 ? 3.758 -6.281 -16.734 1 74.62 141 PHE B CA 1
ATOM 2185 C C . PHE B 1 141 ? 4.781 -6.391 -17.859 1 74.62 141 PHE B C 1
ATOM 2187 O O . PHE B 1 141 ? 4.773 -5.582 -18.781 1 74.62 141 PHE B O 1
ATOM 2194 N N . GLY B 1 142 ? 5.621 -7.348 -17.734 1 73.69 142 GLY B N 1
ATOM 2195 C CA . GLY B 1 142 ? 6.484 -7.645 -18.859 1 73.69 142 GLY B CA 1
ATOM 2196 C C . GLY B 1 142 ? 5.719 -8.039 -20.109 1 73.69 142 GLY B C 1
ATOM 2197 O O . GLY B 1 142 ? 6.086 -7.648 -21.219 1 73.69 142 GLY B O 1
ATOM 2198 N N . CYS B 1 143 ? 4.707 -8.836 -19.906 1 73.69 143 CYS B N 1
ATOM 2199 C CA . CYS B 1 143 ? 3.871 -9.281 -21.016 1 73.69 143 CYS B CA 1
ATOM 2200 C C . CYS B 1 143 ? 3.064 -8.125 -21.594 1 73.69 143 CYS B C 1
ATOM 2202 O O . CYS B 1 143 ? 2.838 -8.055 -22.797 1 73.69 143 CYS B O 1
ATOM 2204 N N . LEU B 1 144 ? 2.447 -7.32 -20.703 1 70.5 144 LEU B N 1
ATOM 2205 C CA . LEU B 1 144 ? 1.579 -6.238 -21.172 1 70.5 144 LEU B CA 1
ATOM 2206 C C . LEU B 1 144 ? 2.4 -5.082 -21.719 1 70.5 144 LEU B C 1
ATOM 2208 O O . LEU B 1 144 ? 1.868 -4.219 -22.422 1 70.5 144 LEU B O 1
ATOM 2212 N N . GLY B 1 145 ? 3.371 -5.176 -21.938 1 59.31 145 GLY B N 1
ATOM 2213 C CA . GLY B 1 145 ? 4.176 -4.086 -22.469 1 59.31 145 GLY B CA 1
ATOM 2214 C C . GLY B 1 145 ? 4.082 -2.818 -21.641 1 59.31 145 GLY B C 1
ATOM 2215 O O . GLY B 1 145 ? 4.199 -1.713 -22.172 1 59.31 145 GLY B O 1
ATOM 2216 N N . VAL B 1 146 ? 3.297 -2.73 -20.719 1 46.59 146 VAL B N 1
ATOM 2217 C CA . VAL B 1 146 ? 3.057 -1.453 -20.062 1 46.59 146 VAL B CA 1
ATOM 2218 C C . VAL B 1 146 ? 4.359 -0.66 -19.969 1 46.59 146 VAL B C 1
ATOM 2220 O O . VAL B 1 146 ? 5.293 -1.055 -19.266 1 46.59 146 VAL B O 1
ATOM 2223 N N . HIS B 1 147 ? 4.688 -0.039 -21.109 1 36.34 147 HIS B N 1
ATOM 2224 C CA . HIS B 1 147 ? 5.613 1.077 -21.25 1 36.34 147 HIS B CA 1
ATOM 2225 C C . HIS B 1 147 ? 5.168 2.275 -20.422 1 36.34 147 HIS B C 1
ATOM 2227 O O . HIS B 1 147 ? 4.004 2.678 -20.469 1 36.34 147 HIS B O 1
ATOM 2233 N N . HIS B 1 148 ? 5.328 2.441 -19.266 1 30.88 148 HIS B N 1
ATOM 2234 C CA . HIS B 1 148 ? 5.227 3.846 -18.875 1 30.88 148 HIS B CA 1
ATOM 2235 C C . HIS B 1 148 ? 5.805 4.754 -19.953 1 30.88 148 HIS B C 1
ATOM 2237 O O . HIS B 1 148 ? 7.012 4.734 -20.203 1 30.88 148 HIS B O 1
ATOM 2243 N N . GLY B 1 149 ? 5.246 4.801 -21.125 1 25 149 GLY B N 1
ATOM 2244 C CA . GLY B 1 149 ? 5.492 6 -21.906 1 25 149 GLY B CA 1
ATOM 2245 C C . GLY B 1 149 ? 5.227 7.281 -21.141 1 25 149 GLY B C 1
ATOM 2246 O O . GLY B 1 149 ? 4.445 7.285 -20.188 1 25 149 GLY B O 1
#

Foldseek 3Di:
DVVLVVQLLVLLVVLLVLAPDDSQVLCCQQVVGRCLSVCASVCPVNHHGDPSSSVRSCVNSVHCSNVQSVQVVVPHGDADAPPLPQPPDLPLDVVQLVVLVVVLVVLVVVCVVVVDADPVSVVVSVVSVSSSVRSVRNNVSNNVVPPPD/DVVLVVQLLVLLVVLLVLAPDDSQVLCCQQPVGRCLSVCASVCPVNHHGDPSSSVRSCVNSVHCSNVQSVQVVVPHGDADAPPLPQPDDLPPLVVQLVVLVVVLVVLVVVCVVVVDADPVSVVVSVVSVSSSVRSVRNNVSNVVVPPPD

pLDDT: mean 82.9, std 17.01, range [25.0, 98.0]

Solvent-accessible surface area (backbone atoms only — not comparable to full-atom values): 15546 Å² total; per-residue (Å²): 113,70,63,53,46,52,54,50,44,52,21,45,51,50,21,61,66,54,33,88,68,56,66,48,59,50,10,34,71,40,62,69,31,65,56,47,42,64,36,23,73,67,41,48,93,73,34,53,51,36,67,60,31,53,52,41,41,26,62,75,28,69,39,61,42,42,60,36,49,52,26,45,77,68,46,23,38,57,43,68,48,53,80,32,54,51,79,50,60,76,65,63,34,75,54,54,29,49,50,36,43,49,50,38,52,50,53,51,52,55,38,59,72,65,72,58,77,51,71,68,52,50,54,50,52,50,50,37,51,49,48,23,49,42,37,43,42,36,32,51,32,24,66,64,44,52,61,85,119,113,70,64,54,46,51,55,49,44,51,21,45,50,50,21,61,66,52,34,88,67,54,68,46,58,51,9,35,74,39,60,69,30,64,55,48,42,64,36,22,73,69,42,48,94,73,35,54,53,36,66,61,31,54,52,40,40,27,61,75,29,67,39,58,41,41,61,36,49,51,25,45,78,68,44,23,39,59,42,66,48,51,79,28,58,50,79,57,67,73,74,60,36,56,55,49,23,51,51,36,43,50,50,38,52,52,52,50,53,54,38,59,71,67,71,58,78,51,72,69,52,50,53,51,52,52,51,36,51,49,48,23,50,38,32,43,43,31,28,50,32,19,70,64,43,53,60,86,118

Radius of gyration: 20.61 Å; Cα contacts (8 Å, |Δi|>4): 392; chains: 2; bounding box: 45×58×51 Å

Nearest PDB structures (foldseek):
  6vli-assembly1_D  TM=5.387E-01  e=5.369E-03  Eganvirus ev186
  6vli-assembly1_A  TM=4.940E-01  e=2.363E-02  Eganvirus ev186
  6vmh-assembly1_C  TM=7.293E-01  e=5.337E-01  Eganvirus ev186
  6vmh-assembly1_B  TM=7.384E-01  e=6.891E-01  Eganvirus ev186
  6vli-assembly1_D  TM=5.446E-01  e=3.047E-03  Eganvirus ev186